Protein AF-A0A0E3B889-F1 (afdb_monomer_lite)

pLDDT: mean 89.42, std 15.41, range [34.69, 98.75]

Foldseek 3Di:
DDDDDDDDDDDPPDDDDDDDDPVVPDADPDPDDPFFKWKWAQALQGKIKIWAFFDFKIKIWIWFQAADQRFTATAWIWMFTGGDPVPGDIDTQDGDSWHQAKWFAKADDDPPFADRDRATAPRNDDAVSFHFKHKDDWWKDAVNHTDDHRDIDIHQKMKIKTKMFGHHNRCRVVVDTFKMKIWIWIDGHQKIKIKIDIFTQFKMFTAFDLGGKDACGNQQQWKFFAQAPAQAIDGQDLQDFSFFCLVRQPGFKMWTHDQRAIKMKGWDCPFWLSVVPQPDRRDGQKGGPHPPHGMITGGRHHHNPHGDIDGGGDGTIIMIIMGTHGHDDDPAQWDDWGFIDDPNDTWIWTQGRRSYIDTD

Organism: NCBI:txid363952

Sequence (360 aa):
MTPGSVIALNNATGAGYSWIIDESCYIGQAQSTVETPVDYNFSAAGELTVSFASTTECYRFTFGPNGENSLPNFISISMAPGTDLASAIWTQLNTAGTDWLPPLILDSVVAGAPAERSEFTGGNHLVDGLQTATNRIYLVFADDKPVNKGSSGSCNKLRIVVVNDLMAGNTVSLGRYAARQAFNLTVTAGHVAVDSDVRALERVKFKRDYGLQCVTGGFQGTQLVLGGSNTAREPFDSTKTSGAKSAYPNAWALVLQSSNGQMGMWLDKGYAAGSGALVDDAEALIRGGGASNTKWYLGVVFKMVAGPEYAAGEGYRYRGGYSFGSAITLPAGFDSVMPTQRASHTTQTYALADGSSVSI

Secondary structure (DSSP, 8-state):
-PPPPP---S-TT-----S---GGG---------PPPEEEEE-TTS-EEEEEE-SSEEEEEEEEEETTTTEEEEEEEEEEESS-TTT---EEEEE-SS-SSPPEEEEE-STTPPSP---EESTT-EETTEE-EEEEEEEEEETTEEE-TTEEEEES-EEEEEEEEEE-TTTGGGT-EEEEEEEEEEEETTEEEEEEEEEESSSEEEEEE--SEE--TT--SEEEEETSS--S-EE--TT-BS-BTTT-TT--EEEEEETTEEEEEEE-TTSGGGGSTTB-TTSBSEEE-GGG-S-EEE-SEE-SSSPPEE-TT-EEEEEEEEEEE--PPPPTTEEEEEEEEETTEEEEEEEETTS-EEE-

Structure (mmCIF, N/CA/C/O backbone):
data_AF-A0A0E3B889-F1
#
_entry.id   AF-A0A0E3B889-F1
#
loop_
_atom_site.group_PDB
_atom_site.id
_atom_site.type_symbol
_atom_site.label_atom_id
_atom_site.label_alt_id
_atom_site.label_comp_id
_atom_site.label_asym_id
_atom_site.label_entity_id
_atom_site.label_seq_id
_atom_site.pdbx_PDB_ins_code
_atom_site.Cartn_x
_atom_site.Cartn_y
_atom_site.Cartn_z
_atom_site.occupancy
_atom_site.B_iso_or_equiv
_atom_site.auth_seq_id
_atom_site.auth_comp_id
_atom_site.auth_asym_id
_atom_site.auth_atom_id
_atom_site.pdbx_PDB_model_num
ATOM 1 N N . MET A 1 1 ? 25.630 -8.305 35.965 1.00 38.09 1 MET A N 1
ATOM 2 C CA . MET A 1 1 ? 24.627 -9.259 35.453 1.00 38.09 1 MET A CA 1
ATOM 3 C C . MET A 1 1 ? 23.277 -8.768 35.922 1.00 38.09 1 MET A C 1
ATOM 5 O O . MET A 1 1 ? 23.037 -8.754 37.122 1.00 38.09 1 MET A O 1
ATOM 9 N N . THR A 1 2 ? 22.475 -8.237 35.006 1.00 34.69 2 THR A N 1
ATOM 10 C CA . THR A 1 2 ? 21.128 -7.741 35.299 1.00 34.69 2 THR A CA 1
ATOM 11 C C . THR A 1 2 ? 20.243 -8.944 35.645 1.00 34.69 2 THR A C 1
ATOM 13 O O . THR A 1 2 ? 20.261 -9.912 34.883 1.00 34.69 2 THR A O 1
ATOM 16 N N . PRO A 1 3 ? 19.530 -8.956 36.782 1.00 38.59 3 PRO A N 1
ATOM 17 C CA . PRO A 1 3 ? 18.590 -10.030 37.092 1.00 38.59 3 PRO A CA 1
ATOM 18 C C . PRO A 1 3 ? 17.476 -10.044 36.037 1.00 38.59 3 PRO A C 1
ATOM 20 O O . PRO A 1 3 ? 16.905 -8.995 35.747 1.00 38.59 3 PRO A O 1
ATOM 23 N N . GLY A 1 4 ? 17.215 -11.204 35.432 1.00 41.91 4 GLY A N 1
ATOM 24 C CA . GLY A 1 4 ? 16.177 -11.367 34.411 1.00 41.91 4 GLY A CA 1
ATOM 25 C C . GLY A 1 4 ? 14.758 -11.201 34.967 1.00 41.91 4 GLY A C 1
ATOM 26 O O . GLY A 1 4 ? 14.514 -11.416 36.155 1.00 41.91 4 GLY A O 1
ATOM 27 N N . SER A 1 5 ? 13.833 -10.817 34.087 1.00 45.50 5 SER A N 1
ATOM 28 C CA . SER A 1 5 ? 12.411 -10.615 34.381 1.00 45.50 5 SER A CA 1
ATOM 29 C C . SER A 1 5 ? 11.677 -11.943 34.599 1.00 45.50 5 SER A C 1
ATOM 31 O O . SER A 1 5 ? 11.947 -12.937 33.927 1.00 45.50 5 SER A O 1
ATOM 33 N N . VAL A 1 6 ? 10.730 -11.963 35.541 1.00 50.94 6 VAL A N 1
ATOM 34 C CA . VAL A 1 6 ? 9.939 -13.151 35.902 1.00 50.94 6 VAL A CA 1
ATOM 35 C C . VAL A 1 6 ? 8.636 -13.169 35.103 1.00 50.94 6 VAL A C 1
ATOM 37 O O . VAL A 1 6 ? 7.859 -12.223 35.198 1.00 50.94 6 VAL A O 1
ATOM 40 N N . ILE A 1 7 ? 8.354 -14.260 34.382 1.00 47.19 7 ILE A N 1
ATOM 41 C CA . ILE A 1 7 ? 7.055 -14.488 33.726 1.00 47.19 7 ILE A CA 1
ATOM 42 C C . ILE A 1 7 ? 6.477 -15.829 34.192 1.00 47.19 7 ILE A C 1
ATOM 44 O O . ILE A 1 7 ? 7.132 -16.868 34.113 1.00 47.19 7 ILE A O 1
ATOM 48 N N . ALA A 1 8 ? 5.241 -15.809 34.696 1.00 45.94 8 ALA A N 1
ATOM 49 C CA . ALA A 1 8 ? 4.514 -17.006 35.111 1.00 45.94 8 ALA A CA 1
ATOM 50 C C . ALA A 1 8 ? 3.908 -17.701 33.882 1.00 45.94 8 ALA A C 1
ATOM 52 O O . ALA A 1 8 ? 3.001 -17.165 33.252 1.00 45.94 8 ALA A O 1
ATOM 53 N N . LEU A 1 9 ? 4.412 -18.890 33.539 1.00 47.62 9 LEU A N 1
ATOM 54 C CA . LEU A 1 9 ? 4.149 -19.502 32.233 1.00 47.62 9 LEU A CA 1
ATOM 55 C C . LEU A 1 9 ? 2.935 -20.434 32.130 1.00 47.62 9 LEU A C 1
ATOM 57 O O . LEU A 1 9 ? 2.680 -20.846 31.008 1.00 47.62 9 LEU A O 1
ATOM 61 N N . ASN A 1 10 ? 2.177 -20.779 33.189 1.00 43.44 10 ASN A N 1
ATOM 62 C CA . ASN A 1 10 ? 0.855 -21.416 32.961 1.00 43.44 10 ASN A CA 1
ATOM 63 C C . ASN A 1 10 ? -0.102 -21.654 34.149 1.00 43.44 10 ASN A C 1
ATOM 65 O O . ASN A 1 10 ? -1.234 -22.047 33.901 1.00 43.44 10 ASN A O 1
ATOM 69 N N . ASN A 1 11 ? 0.270 -21.483 35.422 1.00 42.62 11 ASN A N 1
ATOM 70 C CA . ASN A 1 11 ? -0.639 -21.692 36.568 1.00 42.62 11 ASN A CA 1
ATOM 71 C C . ASN A 1 11 ? 0.068 -21.238 37.860 1.00 42.62 11 ASN A C 1
ATOM 73 O O . ASN A 1 11 ? 1.255 -21.515 38.023 1.00 42.62 11 ASN A O 1
ATOM 77 N N . ALA A 1 12 ? -0.648 -20.620 38.808 1.00 50.62 12 ALA A N 1
ATOM 78 C CA . ALA A 1 12 ? -0.143 -20.258 40.141 1.00 50.62 12 ALA A CA 1
ATOM 79 C C . ALA A 1 12 ? 0.373 -21.447 40.993 1.00 50.62 12 ALA A C 1
ATOM 81 O O . ALA A 1 12 ? 0.950 -21.231 42.054 1.00 50.62 12 ALA A O 1
ATOM 82 N N . THR A 1 13 ? 0.186 -22.696 40.549 1.00 49.75 13 THR A N 1
ATOM 83 C CA . THR A 1 13 ? 0.580 -23.918 41.278 1.00 49.75 13 THR A CA 1
ATOM 84 C C . THR A 1 13 ? 1.748 -24.699 40.660 1.00 49.75 13 THR A C 1
ATOM 86 O O . THR A 1 13 ? 2.095 -25.762 41.168 1.00 49.75 13 THR A O 1
ATOM 89 N N . GLY A 1 14 ? 2.413 -24.183 39.617 1.00 44.22 14 GLY A N 1
ATOM 90 C CA . GLY A 1 14 ? 3.564 -24.859 39.005 1.00 44.22 14 GLY A CA 1
ATOM 91 C C . GLY A 1 14 ? 4.621 -23.894 38.480 1.00 44.22 14 GLY A C 1
ATOM 92 O O . GLY A 1 14 ? 4.573 -23.493 37.320 1.00 44.22 14 GLY A O 1
ATOM 93 N N . ALA A 1 15 ? 5.597 -23.539 39.319 1.00 41.00 15 ALA A N 1
ATOM 94 C CA . ALA A 1 15 ? 6.766 -22.777 38.889 1.00 41.00 15 ALA A CA 1
ATOM 95 C C . ALA A 1 15 ? 7.737 -23.695 38.124 1.00 41.00 15 ALA A C 1
ATOM 97 O O . ALA A 1 15 ? 8.551 -24.397 38.719 1.00 41.00 15 ALA A O 1
ATOM 98 N N . GLY A 1 16 ? 7.634 -23.710 36.795 1.00 43.94 16 GLY A N 1
ATOM 99 C CA . GLY A 1 16 ? 8.709 -24.189 35.929 1.00 43.94 16 GLY A CA 1
ATOM 100 C C . GLY A 1 16 ? 9.758 -23.090 35.760 1.00 43.94 16 GLY A C 1
ATOM 101 O O . GLY A 1 16 ? 9.412 -21.962 35.418 1.00 43.94 16 GLY A O 1
ATOM 102 N N . TYR A 1 17 ? 11.030 -23.402 36.013 1.00 44.97 17 TYR A N 1
ATOM 103 C CA . TYR A 1 17 ? 12.143 -22.470 35.817 1.00 44.97 17 TYR A CA 1
ATOM 104 C C . TYR A 1 17 ? 12.653 -22.561 34.374 1.00 44.97 17 TYR A C 1
ATOM 106 O O . TYR A 1 17 ? 12.992 -23.650 33.913 1.00 44.97 17 TYR A O 1
ATOM 114 N N . SER A 1 18 ? 12.759 -21.424 33.687 1.00 46.88 18 SER A N 1
ATOM 115 C CA . SER A 1 18 ? 13.539 -21.290 32.453 1.00 46.88 18 SER A CA 1
ATOM 116 C C . SER A 1 18 ? 14.620 -20.238 32.677 1.00 46.88 18 SER A C 1
ATOM 118 O O . SER A 1 18 ? 14.341 -19.160 33.203 1.00 46.88 18 SER A O 1
ATOM 120 N N . TRP A 1 19 ? 15.861 -20.560 32.321 1.00 41.81 19 TRP A N 1
ATOM 121 C CA . TRP A 1 19 ? 16.999 -19.653 32.432 1.00 41.81 19 TRP A CA 1
ATOM 122 C C . TRP A 1 19 ? 17.245 -19.034 31.057 1.00 41.81 19 TRP A C 1
ATOM 124 O O . TRP A 1 19 ? 17.502 -19.759 30.103 1.00 41.81 19 TRP A O 1
ATOM 134 N N . ILE A 1 20 ? 17.180 -17.701 30.993 1.00 50.12 20 ILE A N 1
ATOM 135 C CA . ILE A 1 20 ? 17.377 -16.866 29.797 1.00 50.12 20 ILE A CA 1
ATOM 136 C C . ILE A 1 20 ? 16.338 -17.156 28.702 1.00 50.12 20 ILE A C 1
ATOM 138 O O . ILE A 1 20 ? 16.555 -17.936 27.779 1.00 50.12 20 ILE A O 1
ATOM 142 N N . ILE A 1 21 ? 15.198 -16.474 28.795 1.00 51.44 21 ILE A N 1
ATOM 143 C CA . ILE A 1 21 ? 14.280 -16.320 27.668 1.00 51.44 21 ILE A CA 1
ATOM 144 C C . ILE A 1 21 ? 14.803 -15.133 26.856 1.00 51.44 21 ILE A C 1
ATOM 146 O O . ILE A 1 21 ? 14.776 -14.002 27.333 1.00 51.44 21 ILE A O 1
ATOM 150 N N . ASP A 1 22 ? 15.317 -15.387 25.654 1.00 50.66 22 ASP A N 1
ATOM 151 C CA . ASP A 1 22 ? 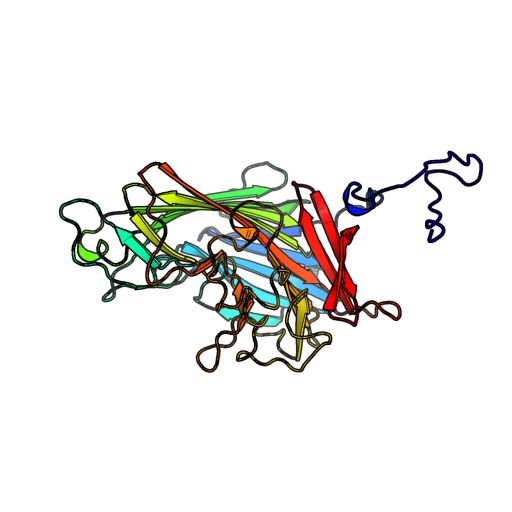15.461 -14.325 24.659 1.00 50.66 22 ASP A CA 1
ATOM 152 C C . ASP A 1 22 ? 14.061 -13.999 24.134 1.00 50.66 22 ASP A C 1
ATOM 154 O O . ASP A 1 22 ? 13.529 -14.723 23.297 1.00 50.66 22 ASP A O 1
ATOM 158 N N . GLU A 1 23 ? 13.441 -12.943 24.661 1.00 50.06 23 GLU A N 1
ATOM 159 C CA . GLU A 1 23 ? 12.084 -12.522 24.289 1.00 50.06 23 GLU A CA 1
ATOM 160 C C . GLU A 1 23 ? 11.937 -12.255 22.780 1.00 50.06 23 GLU A C 1
ATOM 162 O O . GLU A 1 23 ? 10.837 -12.381 22.252 1.00 50.06 23 GLU A O 1
ATOM 167 N N . SER A 1 24 ? 13.028 -11.987 22.045 1.00 49.97 24 SER A N 1
ATOM 168 C CA . SER A 1 24 ? 12.980 -11.844 20.580 1.00 49.97 24 SER A CA 1
ATOM 169 C C . SER A 1 24 ? 12.696 -13.159 19.840 1.00 49.97 24 SER A C 1
ATOM 171 O O . SER A 1 24 ? 12.324 -13.144 18.666 1.00 49.97 24 SER A O 1
ATOM 173 N N . CYS A 1 25 ? 12.853 -14.296 20.524 1.00 43.47 25 CYS A N 1
ATOM 174 C CA . CYS A 1 25 ? 12.673 -15.640 19.982 1.00 43.47 25 CYS A CA 1
ATOM 175 C C . CYS A 1 25 ? 11.294 -16.250 20.298 1.00 43.47 25 CYS A C 1
ATOM 177 O O . CYS A 1 25 ? 11.010 -17.356 19.833 1.00 43.47 25 CYS A O 1
ATOM 179 N N . TYR A 1 26 ? 10.439 -15.567 21.069 1.00 43.19 26 TYR A N 1
ATOM 180 C CA . TYR A 1 26 ? 9.114 -16.063 21.456 1.00 43.19 26 TYR A CA 1
ATOM 181 C C . TYR A 1 26 ? 8.028 -15.075 21.021 1.00 43.19 26 TYR A C 1
ATOM 183 O O . TYR A 1 26 ? 8.109 -13.886 21.298 1.00 43.19 26 TYR A O 1
ATOM 191 N N . ILE A 1 27 ? 6.988 -15.583 20.357 1.00 50.84 27 ILE A N 1
ATOM 192 C CA . ILE A 1 27 ? 5.734 -14.855 20.130 1.00 50.84 27 ILE A CA 1
ATOM 193 C C . ILE A 1 27 ? 4.796 -15.289 21.255 1.00 50.84 27 ILE A C 1
ATOM 195 O O . ILE A 1 27 ? 4.594 -16.493 21.449 1.00 50.84 27 ILE A O 1
ATOM 199 N N . GLY A 1 28 ? 4.265 -14.343 22.028 1.00 46.06 28 GLY A N 1
ATOM 200 C CA . GLY A 1 28 ? 3.288 -14.668 23.055 1.00 46.06 28 GLY A CA 1
ATOM 201 C C . GLY A 1 28 ? 2.039 -15.219 22.377 1.00 46.06 28 GLY A C 1
ATOM 202 O O . GLY A 1 28 ? 1.489 -14.600 21.473 1.00 46.06 28 GLY A O 1
ATOM 203 N N . GLN A 1 29 ? 1.554 -16.394 22.782 1.00 36.25 29 GLN A N 1
ATOM 204 C CA . GLN A 1 29 ? 0.202 -16.774 22.383 1.00 36.25 29 GLN A CA 1
ATOM 205 C C . GLN A 1 29 ? -0.774 -15.864 23.127 1.00 36.25 29 GLN A C 1
ATOM 207 O O . GLN A 1 29 ? -1.066 -16.088 24.303 1.00 36.25 29 GLN A O 1
ATOM 212 N N . ALA A 1 30 ? -1.283 -14.836 22.448 1.00 45.22 30 ALA A N 1
ATOM 213 C CA . ALA A 1 30 ? -2.495 -14.172 22.893 1.00 45.22 30 ALA A CA 1
ATOM 214 C C . ALA A 1 30 ? -3.583 -15.247 23.057 1.00 45.22 30 ALA A C 1
ATOM 216 O O . ALA A 1 30 ? -3.782 -16.084 22.171 1.00 45.22 30 ALA A O 1
ATOM 217 N N . GLN A 1 31 ? -4.254 -15.264 24.214 1.00 38.16 31 GLN A N 1
ATOM 218 C CA . GLN A 1 31 ? -5.440 -16.096 24.398 1.00 38.16 31 GLN A CA 1
ATOM 219 C C . GLN A 1 31 ? -6.397 -15.834 23.235 1.00 38.16 31 GLN A C 1
ATOM 221 O O . GLN A 1 31 ? -6.635 -14.677 22.904 1.00 38.16 31 GLN A O 1
ATOM 226 N N . SER A 1 32 ? -6.922 -16.908 22.636 1.00 36.97 32 SER A N 1
ATOM 227 C CA . SER A 1 32 ? -7.934 -16.881 21.575 1.00 36.97 32 SER A CA 1
ATOM 228 C C . SER A 1 32 ? -9.115 -16.000 21.991 1.00 36.97 32 SER A C 1
ATOM 230 O O . SER A 1 32 ? -10.076 -16.475 22.599 1.00 36.97 32 SER A O 1
ATOM 232 N N . THR A 1 33 ? -9.055 -14.716 21.664 1.00 47.16 33 THR A N 1
ATOM 233 C CA . THR A 1 33 ? -10.218 -13.847 21.653 1.00 47.16 33 THR A CA 1
ATOM 234 C C . THR A 1 33 ? -11.066 -14.264 20.460 1.00 47.16 33 THR A C 1
ATOM 236 O O . THR A 1 33 ? -10.549 -14.629 19.406 1.00 47.16 33 THR A O 1
ATOM 239 N N . VAL A 1 34 ? -12.386 -14.285 20.638 1.00 54.09 34 VAL A N 1
ATOM 240 C CA . VAL A 1 34 ? -13.308 -14.432 19.510 1.00 54.09 34 VAL A CA 1
ATOM 241 C C . VAL A 1 34 ? -12.974 -13.306 18.532 1.00 54.09 34 VAL A C 1
ATOM 243 O O . VAL A 1 34 ? -13.087 -12.138 18.902 1.00 54.09 34 VAL A O 1
ATOM 246 N N . GLU A 1 35 ? -12.490 -13.645 17.336 1.00 68.00 35 GLU A N 1
ATOM 247 C CA . GLU A 1 35 ? -12.188 -12.640 16.319 1.00 68.00 35 GLU A CA 1
ATOM 248 C C . GLU A 1 35 ? -13.484 -11.910 15.963 1.00 68.00 35 GLU A C 1
ATOM 250 O O . GLU A 1 35 ? -14.492 -12.536 15.628 1.00 68.00 35 GLU A O 1
ATOM 255 N N . THR A 1 36 ? -13.471 -10.580 16.064 1.00 83.38 36 THR A N 1
ATOM 256 C CA . THR A 1 36 ? -14.579 -9.765 15.570 1.00 83.38 36 THR A CA 1
ATOM 257 C C . THR A 1 36 ? -14.691 -9.999 14.062 1.00 83.38 36 THR A C 1
ATOM 259 O O . THR A 1 36 ? -13.703 -9.779 13.351 1.00 83.38 36 THR A O 1
ATOM 262 N N . PRO A 1 37 ? -15.851 -10.449 13.553 1.00 92.88 37 PRO A N 1
ATOM 263 C CA . PRO A 1 37 ? -16.006 -10.710 12.133 1.00 92.88 37 PRO A CA 1
ATOM 264 C C . PRO A 1 37 ? -15.972 -9.406 11.331 1.00 92.88 37 PRO A C 1
ATOM 266 O O . PRO A 1 37 ? -16.172 -8.306 11.855 1.00 92.88 37 PRO A O 1
ATOM 269 N N . VAL A 1 38 ? -15.741 -9.548 10.031 1.00 96.94 38 VAL A N 1
ATOM 270 C CA . VAL A 1 38 ? -15.885 -8.478 9.047 1.00 96.94 38 VAL A CA 1
ATOM 271 C C . VAL A 1 38 ? -17.104 -8.749 8.171 1.00 96.94 38 VAL A C 1
ATOM 273 O O . VAL A 1 38 ? -17.309 -9.871 7.702 1.00 96.94 38 VAL A O 1
ATOM 276 N N . ASP A 1 39 ? -17.877 -7.704 7.899 1.00 98.31 39 ASP A N 1
ATOM 277 C CA . ASP A 1 39 ? -18.958 -7.734 6.920 1.00 98.31 39 ASP A CA 1
ATOM 278 C C . ASP A 1 39 ? -18.428 -7.293 5.560 1.00 98.31 39 ASP A C 1
ATOM 280 O O . ASP A 1 39 ? -17.672 -6.324 5.453 1.00 98.31 39 ASP A O 1
ATOM 284 N N . TYR A 1 40 ? -18.847 -7.978 4.501 1.00 98.56 40 TYR A N 1
ATOM 285 C CA . TYR A 1 40 ? -18.449 -7.663 3.138 1.00 98.56 40 TYR A CA 1
ATOM 286 C C . TYR A 1 40 ? -19.634 -7.537 2.187 1.00 98.56 40 TYR A C 1
ATOM 288 O O . TYR A 1 40 ? -20.632 -8.253 2.275 1.00 98.56 40 TYR A O 1
ATOM 296 N N . ASN A 1 41 ? -19.475 -6.656 1.206 1.00 98.50 41 ASN A N 1
ATOM 297 C CA . ASN A 1 41 ? -20.310 -6.568 0.018 1.00 98.50 41 ASN A CA 1
ATOM 298 C C . ASN A 1 41 ? -19.390 -6.490 -1.201 1.00 98.50 41 ASN A C 1
ATOM 300 O O . ASN A 1 41 ? -18.627 -5.538 -1.329 1.00 98.50 41 ASN A O 1
ATOM 304 N N . PHE A 1 42 ? -19.434 -7.496 -2.072 1.00 98.56 42 PHE A N 1
ATOM 305 C CA . PHE A 1 42 ? -18.696 -7.500 -3.327 1.00 98.56 42 PHE A CA 1
ATOM 306 C C . PHE A 1 42 ? -19.662 -7.191 -4.462 1.00 98.56 42 PHE A C 1
ATOM 308 O O . PHE A 1 42 ? -20.432 -8.050 -4.882 1.00 98.56 42 PHE A O 1
ATOM 315 N N . SER A 1 43 ? -19.656 -5.957 -4.952 1.00 98.31 43 SER A N 1
ATOM 316 C CA . SER A 1 43 ? -20.606 -5.482 -5.952 1.00 98.31 43 SER A CA 1
ATOM 317 C C . SER A 1 43 ? -20.428 -6.184 -7.304 1.00 98.31 43 SER A C 1
ATOM 319 O O . SER A 1 43 ? -19.368 -6.729 -7.625 1.00 98.31 43 SER A O 1
ATOM 321 N N . ALA A 1 44 ? -21.463 -6.138 -8.148 1.00 97.25 44 ALA A N 1
ATOM 322 C CA . ALA A 1 44 ? -21.389 -6.656 -9.517 1.00 97.25 44 ALA A CA 1
ATOM 323 C C . ALA A 1 44 ? -20.310 -5.945 -10.364 1.00 97.25 44 ALA A C 1
ATOM 325 O O . ALA A 1 44 ? -19.706 -6.563 -11.241 1.00 97.25 44 ALA A O 1
ATOM 326 N N . ALA A 1 45 ? -20.022 -4.673 -10.061 1.00 95.56 45 ALA A N 1
ATOM 327 C CA . ALA A 1 45 ? -18.962 -3.892 -10.702 1.00 95.56 45 ALA A CA 1
ATOM 328 C C . ALA A 1 45 ? -17.548 -4.320 -10.259 1.00 95.56 45 ALA A C 1
ATOM 330 O O . ALA A 1 45 ? -16.566 -4.016 -10.932 1.00 95.56 45 ALA A O 1
ATOM 331 N N . GLY A 1 46 ? -17.428 -5.100 -9.180 1.00 96.06 46 GLY A N 1
ATOM 332 C CA . GLY A 1 46 ? -16.146 -5.519 -8.619 1.00 96.06 46 GLY A CA 1
ATOM 333 C C . GLY A 1 46 ? -15.615 -4.594 -7.525 1.00 96.06 46 GLY A C 1
ATOM 334 O O . GLY A 1 46 ? -14.426 -4.629 -7.235 1.00 96.06 46 GLY A O 1
ATOM 335 N N . GLU A 1 47 ? -16.460 -3.788 -6.896 1.00 98.00 47 GLU A N 1
ATOM 336 C CA . GLU A 1 47 ? -16.080 -3.049 -5.691 1.00 98.00 47 GLU A CA 1
ATOM 337 C C . GLU A 1 47 ? -16.385 -3.904 -4.463 1.00 98.00 47 GLU A C 1
ATOM 339 O O . GLU A 1 47 ? -17.513 -4.345 -4.266 1.00 98.00 47 GLU A O 1
ATOM 344 N N . LEU A 1 48 ? -15.369 -4.170 -3.653 1.00 98.69 48 LEU A N 1
ATOM 345 C CA . LEU A 1 48 ? -15.470 -4.853 -2.377 1.00 98.69 48 LEU A CA 1
ATOM 346 C C . LEU A 1 48 ? -15.509 -3.808 -1.265 1.00 98.69 48 LEU A C 1
ATOM 348 O O . LEU A 1 48 ? -14.501 -3.175 -0.958 1.00 98.69 48 LEU A O 1
ATOM 352 N N . THR A 1 49 ? -16.661 -3.648 -0.634 1.00 98.50 49 THR A N 1
ATOM 353 C CA . THR A 1 49 ? -16.785 -2.915 0.621 1.00 98.50 49 THR A CA 1
ATOM 354 C C . THR A 1 49 ? -16.589 -3.884 1.776 1.00 98.50 49 THR A C 1
ATOM 356 O O . THR A 1 49 ? -17.273 -4.904 1.837 1.00 98.50 49 THR A O 1
ATOM 359 N N . VAL A 1 50 ? -15.694 -3.556 2.704 1.00 98.56 50 VAL A N 1
ATOM 360 C CA . VAL A 1 50 ? -15.468 -4.313 3.942 1.00 98.56 50 VAL A CA 1
ATOM 361 C C . VAL A 1 50 ? -15.735 -3.398 5.123 1.00 98.56 50 VAL A C 1
ATOM 363 O O . VAL A 1 50 ? -15.234 -2.276 5.140 1.00 98.56 50 VAL A O 1
ATOM 366 N N . SER A 1 51 ? -16.527 -3.856 6.090 1.00 98.44 51 SER A N 1
ATOM 367 C CA . SER A 1 51 ? -16.866 -3.115 7.307 1.00 98.44 51 SER A CA 1
ATOM 368 C C . SER A 1 51 ? -16.580 -3.958 8.548 1.00 98.44 51 SER A C 1
ATOM 370 O O . SER A 1 51 ? -16.757 -5.172 8.526 1.00 98.44 51 SER A O 1
ATOM 372 N N . PHE A 1 52 ? -16.143 -3.328 9.631 1.00 97.31 52 PHE A N 1
ATOM 373 C CA . PHE A 1 52 ? -15.897 -4.000 10.907 1.00 97.31 52 PHE A CA 1
ATOM 374 C C . PHE A 1 52 ? -16.084 -3.038 12.078 1.00 97.31 52 PHE A C 1
ATOM 376 O O . PHE A 1 52 ? -15.885 -1.827 11.943 1.00 97.31 52 PHE A O 1
ATOM 383 N N . ALA A 1 53 ? -16.452 -3.588 13.230 1.00 95.88 53 ALA A N 1
ATOM 384 C CA . ALA A 1 53 ? -16.502 -2.848 14.481 1.00 95.88 53 ALA A CA 1
ATOM 385 C C . ALA A 1 53 ? -15.113 -2.799 15.135 1.00 95.88 53 ALA A C 1
ATOM 387 O O . ALA A 1 53 ? -14.378 -3.788 15.151 1.00 95.88 53 ALA A O 1
ATOM 388 N N . SER A 1 54 ? -14.770 -1.639 15.682 1.00 93.38 54 SER A N 1
ATOM 389 C CA . SER A 1 54 ? -13.653 -1.411 16.602 1.00 93.38 54 SER A CA 1
ATOM 390 C C . SER A 1 54 ? -14.222 -1.176 18.016 1.00 93.38 54 SER A C 1
ATOM 392 O O . SER A 1 54 ? -15.379 -1.492 18.287 1.00 93.38 54 SER A O 1
ATOM 394 N N . THR A 1 55 ? -13.427 -0.653 18.949 1.00 91.50 55 THR A N 1
ATOM 395 C CA . THR A 1 55 ? -13.823 -0.442 20.350 1.00 91.50 55 THR A CA 1
ATOM 396 C C . THR A 1 55 ? -14.961 0.568 20.516 1.00 91.50 55 THR A C 1
ATOM 398 O O . THR A 1 55 ? -15.864 0.333 21.316 1.00 91.50 55 THR A O 1
ATOM 401 N N . THR A 1 56 ? -14.922 1.702 19.807 1.00 92.38 56 THR A N 1
ATOM 402 C CA . THR A 1 56 ? -15.905 2.798 19.976 1.00 92.38 56 THR A CA 1
ATOM 403 C C . THR A 1 56 ? -16.540 3.276 18.673 1.00 92.38 56 THR A C 1
ATOM 405 O O . THR A 1 56 ? -17.478 4.073 18.704 1.00 92.38 56 THR A O 1
ATOM 408 N N . GLU A 1 57 ? -16.036 2.813 17.535 1.00 95.00 57 GLU A N 1
ATOM 409 C CA . GLU A 1 57 ? -16.524 3.166 16.205 1.00 95.00 57 GLU A CA 1
ATOM 410 C C . GLU A 1 57 ? -16.460 1.957 15.267 1.00 95.00 57 GLU A C 1
ATOM 412 O O . GLU A 1 57 ? -15.794 0.960 15.551 1.00 95.00 57 GLU A O 1
ATOM 417 N N . CYS A 1 58 ? -17.135 2.058 14.133 1.00 97.25 58 CYS A N 1
ATOM 418 C CA . CYS A 1 58 ? -17.043 1.132 13.022 1.00 97.25 58 CYS A CA 1
ATOM 419 C C . CYS A 1 58 ? -16.216 1.760 11.904 1.00 97.25 58 CYS A C 1
ATOM 421 O O . CYS A 1 58 ? -16.327 2.956 11.631 1.00 97.25 58 CYS A O 1
ATOM 423 N N . TYR A 1 59 ? -15.456 0.936 11.193 1.00 97.88 59 TYR A N 1
ATOM 424 C CA . TYR A 1 59 ? -14.722 1.345 10.002 1.00 97.88 59 TYR A CA 1
ATOM 425 C C . TYR A 1 59 ? -15.213 0.591 8.783 1.00 97.88 59 TYR A C 1
ATOM 427 O O . TYR A 1 59 ? -15.682 -0.544 8.867 1.00 97.88 59 TYR A O 1
ATOM 435 N N . ARG A 1 60 ? -15.074 1.243 7.634 1.00 97.75 60 ARG A N 1
ATOM 436 C CA . ARG A 1 60 ? -15.360 0.674 6.329 1.00 97.75 60 ARG A CA 1
ATOM 437 C C . ARG A 1 60 ? -14.305 1.121 5.343 1.00 97.75 60 ARG A C 1
ATOM 439 O O . ARG A 1 60 ? -13.997 2.308 5.283 1.00 97.75 60 ARG A O 1
ATOM 446 N N . PHE A 1 61 ? -13.822 0.206 4.517 1.00 97.56 61 PHE A N 1
ATOM 447 C CA . PHE A 1 61 ? -13.067 0.570 3.326 1.00 97.56 61 PHE A CA 1
ATOM 448 C C . PHE A 1 61 ? -13.701 -0.023 2.074 1.00 97.56 61 PHE A C 1
ATOM 450 O O . PHE A 1 61 ? -14.374 -1.054 2.126 1.00 97.56 61 PHE A O 1
ATOM 457 N N . THR A 1 62 ? -13.470 0.639 0.945 1.00 98.06 62 THR A N 1
ATOM 458 C CA . THR A 1 62 ? -13.832 0.128 -0.380 1.00 98.06 62 THR A CA 1
ATOM 459 C C . THR A 1 62 ? -12.560 -0.201 -1.146 1.00 98.06 62 THR A C 1
ATOM 461 O O . THR A 1 62 ? -11.632 0.606 -1.173 1.00 98.06 62 THR A O 1
ATOM 464 N N . PHE A 1 63 ? -12.518 -1.380 -1.759 1.00 98.25 63 PHE A N 1
ATOM 465 C CA . PHE A 1 63 ? -11.403 -1.889 -2.547 1.00 98.25 63 PHE A CA 1
ATOM 466 C C . PHE A 1 63 ? -11.903 -2.371 -3.910 1.00 98.25 63 PHE A C 1
ATOM 468 O O . PHE A 1 63 ? -12.865 -3.128 -3.992 1.00 98.25 63 PHE A O 1
ATOM 475 N N . GLY A 1 64 ? -11.274 -1.966 -5.003 1.00 97.62 64 GLY A N 1
ATOM 476 C CA . GLY A 1 64 ? -11.751 -2.317 -6.339 1.00 97.62 64 GLY A CA 1
ATOM 477 C C . GLY A 1 64 ? -10.979 -1.597 -7.435 1.00 97.62 64 GLY A C 1
ATOM 478 O O . GLY A 1 64 ? -9.964 -0.969 -7.131 1.00 97.62 64 GLY A O 1
ATOM 479 N N . PRO A 1 65 ? -11.417 -1.708 -8.702 1.00 96.50 65 PRO A N 1
ATOM 480 C CA . PRO A 1 65 ? -10.795 -1.002 -9.817 1.00 96.50 65 PRO A CA 1
ATOM 481 C C . PRO A 1 65 ? -10.687 0.496 -9.516 1.00 96.50 65 PRO A C 1
ATOM 483 O O . PRO A 1 65 ? -11.700 1.161 -9.320 1.00 96.50 65 PRO A O 1
ATOM 486 N N . ASN A 1 66 ? -9.461 1.012 -9.455 1.00 95.25 66 ASN A N 1
ATOM 487 C CA . ASN A 1 66 ? -9.194 2.397 -9.094 1.00 95.25 66 ASN A CA 1
ATOM 488 C C . ASN A 1 66 ? -8.191 3.038 -10.060 1.00 95.25 66 ASN A C 1
ATOM 490 O O . ASN A 1 66 ? -7.261 2.384 -10.543 1.00 95.25 66 ASN A O 1
ATOM 494 N N . GLY A 1 67 ? -8.371 4.336 -10.298 1.00 92.81 67 GLY A N 1
ATOM 495 C CA . GLY A 1 67 ? -7.458 5.156 -11.082 1.00 92.81 67 GLY A CA 1
ATOM 496 C C . GLY A 1 67 ? -7.387 4.843 -12.582 1.00 92.81 67 GLY A C 1
ATOM 497 O O . GLY A 1 67 ? -8.136 4.027 -13.119 1.00 92.81 67 GLY A O 1
ATOM 498 N N . GLU A 1 68 ? -6.442 5.491 -13.258 1.00 95.50 68 GLU A N 1
ATOM 499 C CA . GLU A 1 68 ? -6.291 5.502 -14.720 1.00 95.50 68 GLU A CA 1
ATOM 500 C C . GLU A 1 68 ? -6.039 4.110 -15.332 1.00 95.50 68 GLU A C 1
ATOM 502 O O . GLU A 1 68 ? -6.511 3.802 -16.427 1.00 95.50 68 GLU A O 1
ATOM 507 N N . ASN A 1 69 ? -5.335 3.224 -14.617 1.00 96.62 69 ASN A N 1
ATOM 508 C CA . ASN A 1 69 ? -5.127 1.834 -15.048 1.00 96.62 69 ASN A CA 1
ATOM 509 C C . ASN A 1 69 ? -6.240 0.880 -14.571 1.00 96.62 69 ASN A C 1
ATOM 511 O O . ASN A 1 69 ? -6.194 -0.311 -14.883 1.00 96.62 69 ASN A O 1
ATOM 515 N N . SER A 1 70 ? -7.219 1.369 -13.796 1.00 96.31 70 SER A N 1
ATOM 516 C CA . SER A 1 70 ? -8.317 0.573 -13.223 1.00 96.31 70 SER A CA 1
ATOM 517 C C . SER A 1 70 ? -7.839 -0.682 -12.471 1.00 96.31 70 SER A C 1
ATOM 519 O O . SER A 1 70 ? -8.462 -1.745 -12.537 1.00 96.31 70 SER A O 1
ATOM 521 N N . LEU A 1 71 ? -6.711 -0.584 -11.759 1.00 97.38 71 LEU A N 1
ATOM 522 C CA . LEU A 1 71 ? -6.163 -1.702 -10.984 1.00 97.38 71 LEU A CA 1
ATOM 523 C C . LEU A 1 71 ? -6.893 -1.821 -9.637 1.00 97.38 71 LEU A C 1
ATOM 525 O O . LEU A 1 71 ? -7.224 -0.789 -9.052 1.00 97.38 71 LEU A O 1
ATOM 529 N N . PRO A 1 72 ? -7.112 -3.038 -9.101 1.00 97.75 72 PRO A N 1
ATOM 530 C CA . PRO A 1 72 ? -7.670 -3.207 -7.765 1.00 97.75 72 PRO A CA 1
ATOM 531 C C . PRO A 1 72 ? -6.803 -2.529 -6.697 1.00 97.75 72 PRO A C 1
ATOM 533 O O . PRO A 1 72 ? -5.644 -2.903 -6.504 1.00 97.75 72 PRO A O 1
ATOM 536 N N . ASN A 1 73 ? -7.362 -1.531 -6.016 1.00 97.25 73 ASN A N 1
ATOM 537 C CA . ASN A 1 73 ? -6.708 -0.766 -4.959 1.00 97.25 73 ASN A CA 1
ATOM 538 C C . ASN A 1 73 ? -7.750 -0.257 -3.947 1.00 97.25 73 ASN A C 1
ATOM 540 O O . ASN A 1 73 ? -8.956 -0.370 -4.175 1.00 97.25 73 ASN A O 1
ATOM 544 N N . PHE A 1 74 ? -7.303 0.326 -2.835 1.00 96.56 74 PHE A N 1
ATOM 545 C CA . PHE A 1 74 ? -8.204 1.040 -1.928 1.00 96.56 74 PHE A CA 1
ATOM 546 C C . PHE A 1 74 ? -8.757 2.297 -2.615 1.00 96.56 74 PHE A C 1
ATOM 548 O O . PHE A 1 74 ? -8.017 3.025 -3.275 1.00 96.56 74 PHE A O 1
ATOM 555 N N . ILE A 1 75 ? -10.055 2.546 -2.446 1.00 96.56 75 ILE A N 1
ATOM 556 C CA . ILE A 1 75 ? -10.798 3.658 -3.060 1.00 96.56 75 ILE A CA 1
ATOM 557 C C . ILE A 1 75 ? -11.201 4.688 -2.003 1.00 96.56 75 ILE A C 1
ATOM 559 O O . ILE A 1 75 ? -11.101 5.898 -2.227 1.00 96.56 75 ILE A O 1
ATOM 563 N N . SER A 1 76 ? -11.684 4.221 -0.852 1.00 96.62 76 SER A N 1
ATOM 564 C CA . SER A 1 76 ? -12.195 5.086 0.211 1.00 96.62 76 SER A CA 1
ATOM 565 C C . SER A 1 76 ? -12.127 4.424 1.577 1.00 96.62 76 SER A C 1
ATOM 567 O O . SER A 1 76 ? -12.156 3.196 1.690 1.00 96.62 76 SER A O 1
ATOM 569 N N . ILE A 1 77 ? -12.091 5.267 2.609 1.00 97.00 77 ILE A N 1
ATOM 570 C CA . ILE A 1 77 ? -12.291 4.890 4.008 1.00 97.00 77 ILE A CA 1
ATOM 571 C C . ILE A 1 77 ? -13.443 5.718 4.568 1.00 97.00 77 ILE A C 1
ATOM 573 O O . ILE A 1 77 ? -13.554 6.917 4.310 1.00 97.00 77 ILE A O 1
ATOM 577 N N . SER A 1 78 ? -14.303 5.074 5.345 1.00 97.69 78 SER A N 1
ATOM 578 C CA . SER A 1 78 ? -15.401 5.682 6.089 1.00 97.69 78 SER A CA 1
ATOM 579 C C . SER A 1 78 ? -15.396 5.201 7.537 1.00 97.69 78 SER A C 1
ATOM 581 O O . SER A 1 78 ? -14.873 4.129 7.843 1.00 97.69 78 SER A O 1
ATOM 583 N N . MET A 1 79 ? -16.010 5.987 8.414 1.00 97.31 79 MET A N 1
ATOM 584 C CA . MET A 1 79 ? -16.196 5.669 9.827 1.00 97.31 79 MET A CA 1
ATOM 585 C C . MET A 1 79 ? -17.639 5.966 10.243 1.00 97.31 79 MET A C 1
ATOM 587 O O . MET A 1 79 ? -18.275 6.855 9.676 1.00 97.31 79 MET A O 1
ATOM 591 N N . ALA A 1 80 ? -18.161 5.215 11.207 1.00 97.56 80 ALA A N 1
ATOM 592 C CA . ALA A 1 80 ? -19.419 5.514 11.884 1.00 97.56 80 ALA A CA 1
ATOM 593 C C . ALA A 1 80 ? -19.235 5.383 13.406 1.00 97.56 80 ALA A C 1
ATOM 595 O O . ALA A 1 80 ? -18.605 4.420 13.840 1.00 97.56 80 ALA A O 1
ATOM 596 N N . PRO A 1 81 ? -19.776 6.296 14.232 1.00 95.12 81 PRO A N 1
ATOM 597 C CA . PRO A 1 81 ? -19.701 6.161 15.684 1.00 95.12 81 PRO A CA 1
ATOM 598 C C . PRO A 1 81 ? -20.507 4.949 16.180 1.00 95.12 81 PRO A C 1
ATOM 600 O O . PRO A 1 81 ? -21.534 4.600 15.596 1.00 95.12 81 PRO A O 1
ATOM 603 N N . GLY A 1 82 ? -20.079 4.351 17.297 1.00 93.75 82 GLY A N 1
ATOM 604 C CA . GLY A 1 82 ? -20.687 3.140 17.856 1.00 93.75 82 GLY A CA 1
ATOM 605 C C . GLY A 1 82 ? -20.131 1.854 17.241 1.00 93.75 82 GLY A C 1
ATOM 606 O O . GLY A 1 82 ? -19.288 1.889 16.356 1.00 93.75 82 GLY A O 1
ATOM 607 N N . THR A 1 83 ? -20.583 0.702 17.731 1.00 94.50 83 THR A N 1
ATOM 608 C CA . THR A 1 83 ? -20.022 -0.615 17.364 1.00 94.50 83 THR A CA 1
ATOM 609 C C . THR A 1 83 ? -21.008 -1.529 16.635 1.00 94.50 83 THR A C 1
ATOM 611 O O . THR A 1 83 ? -20.662 -2.653 16.281 1.00 94.50 83 THR A O 1
ATOM 614 N N . ASP A 1 84 ? -22.234 -1.061 16.393 1.00 94.94 84 ASP A N 1
ATOM 615 C CA . ASP A 1 84 ? -23.247 -1.803 15.645 1.00 94.94 84 ASP A CA 1
ATOM 616 C C . ASP A 1 84 ? -23.172 -1.468 14.149 1.00 94.94 84 ASP A C 1
ATOM 618 O O . ASP A 1 84 ? -23.540 -0.376 13.712 1.00 94.94 84 ASP A O 1
ATOM 622 N N . LEU A 1 85 ? -22.711 -2.432 13.351 1.00 95.38 85 LEU A N 1
ATOM 623 C CA . LEU A 1 85 ? -22.611 -2.299 11.898 1.00 95.38 85 LEU A CA 1
ATOM 624 C C . LEU A 1 85 ? -23.975 -2.135 11.215 1.00 95.38 85 LEU A C 1
ATOM 626 O O . LEU A 1 85 ? -24.049 -1.477 10.176 1.00 95.38 85 LEU A O 1
ATOM 630 N N . ALA A 1 86 ? -25.049 -2.696 11.782 1.00 93.44 86 ALA A N 1
ATOM 631 C CA . ALA A 1 86 ? -26.371 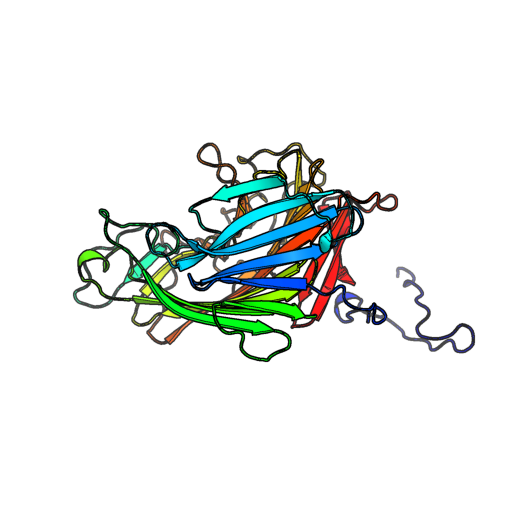-2.686 11.160 1.00 93.44 86 ALA A CA 1
ATOM 632 C C . ALA A 1 86 ? -27.039 -1.302 11.213 1.00 93.44 86 ALA A C 1
ATOM 634 O O . ALA A 1 86 ? -27.794 -0.949 10.307 1.00 93.44 86 ALA A O 1
ATOM 635 N N . SER A 1 87 ? -26.743 -0.509 12.247 1.00 94.44 87 SER A N 1
ATOM 636 C CA . SER A 1 87 ? -27.257 0.857 12.425 1.00 94.44 87 SER A CA 1
ATOM 637 C C . SER A 1 87 ? -26.237 1.954 12.089 1.00 94.44 87 SER A C 1
ATOM 639 O O . SER A 1 87 ? -26.538 3.141 12.226 1.00 94.44 87 SER A O 1
ATOM 641 N N . ALA A 1 88 ? -25.046 1.579 11.612 1.00 97.06 88 ALA A N 1
ATOM 642 C CA . ALA A 1 88 ? -23.953 2.498 11.317 1.00 97.06 88 ALA A CA 1
ATOM 643 C C . ALA A 1 88 ? -24.323 3.562 10.263 1.00 97.06 88 ALA A C 1
ATOM 645 O O . ALA A 1 88 ? -24.647 3.253 9.112 1.00 97.06 88 ALA A O 1
ATOM 646 N N . ILE A 1 89 ? -24.186 4.838 10.642 1.00 96.94 89 ILE A N 1
ATOM 647 C CA . ILE A 1 89 ? -24.315 5.994 9.745 1.00 96.94 89 ILE A CA 1
ATOM 648 C C . ILE A 1 89 ? -22.913 6.443 9.325 1.00 96.94 89 ILE A C 1
ATOM 650 O O . ILE A 1 89 ? -22.178 7.063 10.092 1.00 96.94 89 ILE A O 1
ATOM 654 N N . TRP A 1 90 ? -22.538 6.102 8.095 1.00 97.56 90 TRP A N 1
ATOM 655 C CA . TRP A 1 90 ? -21.173 6.251 7.595 1.00 97.56 90 TRP A CA 1
ATOM 656 C C . TRP A 1 90 ? -20.838 7.684 7.184 1.00 97.56 90 TRP A C 1
ATOM 658 O O . TRP A 1 90 ? -21.512 8.279 6.346 1.00 97.56 90 TRP A O 1
ATOM 668 N N . THR A 1 91 ? -19.730 8.194 7.713 1.00 97.00 91 THR A N 1
ATOM 669 C CA . THR A 1 91 ? -19.057 9.411 7.256 1.00 97.00 91 THR A CA 1
ATOM 670 C C . THR A 1 91 ? -17.806 9.024 6.481 1.00 97.00 91 THR A C 1
ATOM 672 O O . THR A 1 91 ? -16.937 8.321 6.998 1.00 97.00 91 THR A O 1
ATOM 675 N N . GLN A 1 92 ? -17.694 9.485 5.238 1.00 97.19 92 GLN A N 1
ATOM 676 C CA . GLN A 1 92 ? -16.506 9.245 4.428 1.00 97.19 92 GLN A CA 1
ATOM 677 C C . GLN A 1 92 ? -15.336 10.092 4.940 1.00 97.19 92 GLN A C 1
ATOM 679 O O . GLN A 1 92 ? -15.406 11.318 4.953 1.00 97.19 92 GLN A O 1
ATOM 684 N N . LEU A 1 93 ? -14.252 9.430 5.343 1.00 95.69 93 LEU A N 1
ATOM 685 C CA . LEU A 1 93 ? -13.033 10.066 5.842 1.00 95.69 93 LEU A CA 1
ATOM 686 C C . LEU A 1 93 ? -12.107 10.484 4.701 1.00 95.69 93 LEU A C 1
ATOM 688 O O . LEU A 1 93 ? -11.508 11.558 4.731 1.00 95.69 93 LEU A O 1
ATOM 692 N N . ASN A 1 94 ? -11.997 9.631 3.684 1.00 94.19 94 ASN A N 1
ATOM 693 C CA . ASN A 1 94 ? -11.268 9.933 2.464 1.00 94.19 94 ASN A CA 1
ATOM 694 C C . ASN A 1 94 ? -11.829 9.163 1.264 1.00 94.19 94 ASN A C 1
ATOM 696 O O . ASN A 1 94 ? -12.481 8.128 1.397 1.00 94.19 94 ASN A O 1
ATOM 700 N N . THR A 1 95 ? -11.550 9.699 0.082 1.00 90.88 95 THR A N 1
ATOM 701 C CA . THR A 1 95 ? -11.631 8.998 -1.198 1.00 90.88 95 THR A CA 1
ATOM 702 C C . THR A 1 95 ? -10.462 9.455 -2.046 1.00 90.88 95 THR A C 1
ATOM 704 O O . THR A 1 95 ? -10.073 10.625 -1.973 1.00 90.88 95 THR A O 1
ATOM 707 N N . ALA A 1 96 ? -9.877 8.552 -2.821 1.00 77.69 96 ALA A N 1
ATOM 708 C CA . ALA A 1 96 ? -8.843 8.939 -3.757 1.00 77.69 96 ALA A CA 1
ATOM 709 C C . ALA A 1 96 ? -8.742 7.965 -4.931 1.00 77.69 96 ALA A C 1
ATOM 711 O O . ALA A 1 96 ? -8.603 6.757 -4.744 1.00 77.69 96 ALA A O 1
ATOM 712 N N . GLY A 1 97 ? -8.681 8.527 -6.139 1.00 80.56 97 GLY A N 1
ATOM 713 C CA . GLY A 1 97 ? -8.191 7.846 -7.339 1.00 80.56 97 GLY A CA 1
ATOM 714 C C . GLY A 1 97 ? -6.672 7.708 -7.304 1.00 80.56 97 GLY A C 1
ATOM 715 O O . GLY A 1 97 ? -5.981 8.253 -8.153 1.00 80.56 97 GLY A O 1
ATOM 716 N N . THR A 1 98 ? -6.119 7.122 -6.243 1.00 86.88 98 THR A N 1
ATOM 717 C CA . THR A 1 98 ? -4.675 7.099 -6.024 1.00 86.88 98 THR A CA 1
ATOM 718 C C . THR A 1 98 ? -4.216 5.833 -5.324 1.00 86.88 98 THR A C 1
ATOM 720 O O . THR A 1 98 ? -5.005 5.060 -4.788 1.00 86.88 98 THR A O 1
ATOM 723 N N . ASP A 1 99 ? -2.904 5.659 -5.310 1.00 90.94 99 ASP A N 1
ATOM 724 C CA . ASP A 1 99 ? -2.279 4.405 -4.931 1.00 90.94 99 ASP A CA 1
ATOM 725 C C . ASP A 1 99 ? -2.148 4.234 -3.424 1.00 90.94 99 ASP A C 1
ATOM 727 O O . ASP A 1 99 ? -1.636 5.126 -2.742 1.00 90.94 99 ASP A O 1
ATOM 731 N N . TRP A 1 100 ? -2.592 3.069 -2.948 1.00 94.81 100 TRP A N 1
ATOM 732 C CA . TRP A 1 100 ? -2.223 2.473 -1.663 1.00 94.81 100 TRP A CA 1
ATOM 733 C C . TRP A 1 100 ? -1.281 1.287 -1.899 1.00 94.81 100 TRP A C 1
ATOM 735 O O . TRP A 1 100 ? -0.182 1.247 -1.353 1.00 94.81 100 TRP A O 1
ATOM 745 N N . LEU A 1 101 ? -1.655 0.368 -2.796 1.00 96.62 101 LEU A N 1
ATOM 746 C CA . LEU A 1 101 ? -0.714 -0.573 -3.415 1.00 96.62 101 LEU A CA 1
ATOM 747 C C . LEU A 1 101 ? 0.159 0.175 -4.448 1.00 96.62 101 LEU A C 1
ATOM 749 O O . LEU A 1 101 ? -0.411 0.933 -5.237 1.00 96.62 101 LEU A O 1
ATOM 753 N N . PRO A 1 102 ? 1.497 0.001 -4.457 1.00 95.44 102 PRO A N 1
ATOM 754 C CA . PRO A 1 102 ? 2.418 0.923 -5.129 1.00 95.44 102 PRO A CA 1
ATOM 755 C C . PRO A 1 102 ? 2.439 0.846 -6.659 1.00 95.44 102 PRO A C 1
ATOM 757 O O . PRO A 1 102 ? 2.433 -0.257 -7.213 1.00 95.44 102 PRO A O 1
ATOM 760 N N . PRO A 1 103 ? 2.651 1.988 -7.342 1.00 96.56 103 PRO A N 1
ATOM 761 C CA . PRO A 1 103 ? 3.295 2.031 -8.647 1.00 96.56 103 PRO A CA 1
ATOM 762 C C . PRO A 1 103 ? 4.824 1.881 -8.512 1.00 96.56 103 PRO A C 1
ATOM 764 O O . PRO A 1 103 ? 5.400 2.118 -7.447 1.00 96.56 103 PRO A O 1
ATOM 767 N N . LEU A 1 104 ? 5.496 1.556 -9.616 1.00 96.38 104 LEU A N 1
ATOM 768 C CA . LEU A 1 104 ? 6.943 1.335 -9.685 1.00 96.38 104 LEU A CA 1
ATOM 769 C C . LEU A 1 104 ? 7.603 2.237 -10.731 1.00 96.38 104 LEU A C 1
ATOM 771 O O . LEU A 1 104 ? 7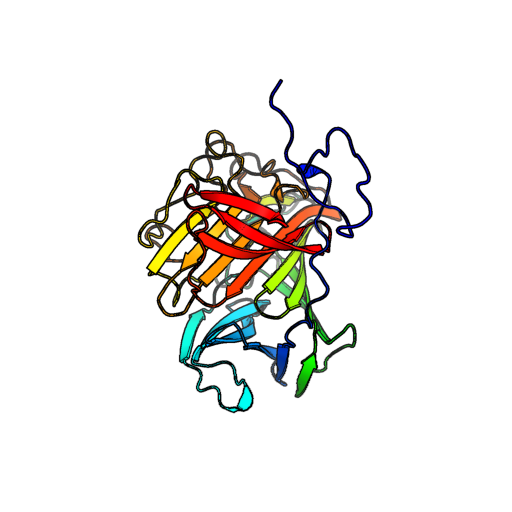.023 2.494 -11.784 1.00 96.38 104 LEU A O 1
ATOM 775 N N . ILE A 1 105 ? 8.856 2.627 -10.493 1.00 96.94 105 ILE A N 1
ATOM 776 C CA . ILE A 1 105 ? 9.769 3.040 -11.565 1.00 96.94 105 ILE A CA 1
ATOM 777 C C . ILE A 1 105 ? 10.640 1.840 -11.918 1.00 96.94 105 ILE A C 1
ATOM 779 O O . ILE A 1 105 ? 11.444 1.377 -11.099 1.00 96.94 105 ILE A O 1
ATOM 783 N N . LEU A 1 106 ? 10.501 1.369 -13.152 1.00 96.06 106 LEU A N 1
ATOM 784 C CA . LEU A 1 106 ? 11.325 0.320 -13.732 1.00 96.06 106 LEU A CA 1
ATOM 785 C C . LEU A 1 106 ? 11.594 0.588 -15.211 1.00 96.06 106 LEU A C 1
ATOM 787 O O . LEU A 1 106 ? 10.763 1.172 -15.908 1.00 96.06 106 LEU A O 1
ATOM 791 N N . ASP A 1 107 ? 12.733 0.089 -15.677 1.00 95.75 107 ASP A N 1
ATOM 792 C CA . ASP A 1 107 ? 13.162 0.174 -17.068 1.00 95.75 107 ASP A CA 1
ATOM 793 C C . ASP A 1 107 ? 13.488 -1.209 -17.620 1.00 95.75 107 ASP A C 1
ATOM 795 O O . ASP A 1 107 ? 14.178 -2.003 -16.977 1.00 95.75 107 ASP A O 1
ATOM 799 N N . SER A 1 108 ? 13.022 -1.488 -18.833 1.00 96.12 108 SER A N 1
ATOM 800 C CA . SER A 1 108 ? 13.457 -2.653 -19.598 1.00 96.12 108 SER A CA 1
ATOM 801 C C . SER A 1 108 ? 14.861 -2.414 -20.144 1.00 96.12 108 SER A C 1
ATOM 803 O O . SER A 1 108 ? 15.144 -1.337 -20.670 1.00 96.12 108 SER A O 1
ATOM 805 N N . VAL A 1 109 ? 15.733 -3.418 -20.051 1.00 94.88 109 VAL A N 1
ATOM 806 C CA . VAL A 1 109 ? 17.134 -3.330 -20.515 1.00 94.88 109 VAL A CA 1
ATOM 807 C C . VAL A 1 109 ? 17.480 -4.391 -21.563 1.00 94.88 109 VAL A C 1
ATOM 809 O O . VAL A 1 109 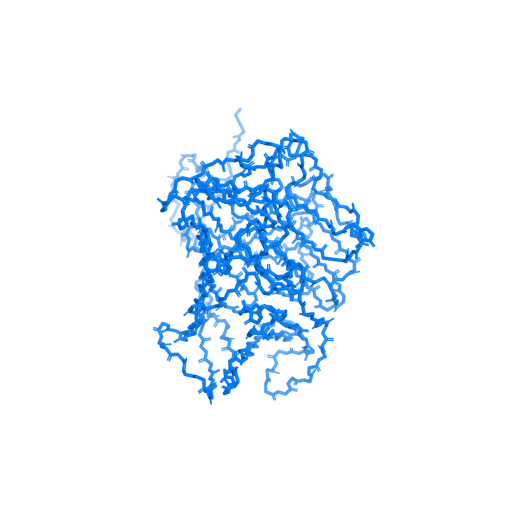? 18.650 -4.707 -21.812 1.00 94.88 109 VAL A O 1
ATOM 812 N N . VAL A 1 110 ? 16.458 -4.983 -22.181 1.00 94.56 110 VAL A N 1
ATOM 813 C CA . VAL A 1 110 ? 16.636 -5.912 -23.301 1.00 94.56 110 VAL A CA 1
ATOM 814 C C . VAL A 1 110 ? 16.943 -5.161 -24.599 1.00 94.56 110 VAL A C 1
ATOM 816 O O . VAL A 1 110 ? 16.612 -3.986 -24.760 1.00 94.56 110 VAL A O 1
ATOM 819 N N . ALA A 1 111 ? 17.569 -5.851 -25.553 1.00 89.94 111 ALA A N 1
ATOM 820 C CA . ALA A 1 111 ? 17.839 -5.282 -26.869 1.00 89.94 111 ALA A CA 1
ATOM 821 C C . ALA A 1 111 ? 16.528 -4.869 -27.564 1.00 89.94 111 ALA A C 1
ATOM 823 O O . ALA A 1 111 ? 15.566 -5.634 -27.585 1.00 89.94 111 ALA A O 1
ATOM 824 N N . GLY A 1 112 ? 16.503 -3.661 -28.133 1.00 84.19 112 GLY A N 1
ATOM 825 C CA . GLY A 1 112 ? 15.319 -3.099 -28.791 1.00 84.19 112 GLY A CA 1
ATOM 826 C C . GLY A 1 112 ? 14.369 -2.326 -27.869 1.00 84.19 112 GLY A C 1
ATOM 827 O O . GLY A 1 112 ? 13.399 -1.756 -28.365 1.00 84.19 112 GLY A O 1
ATOM 828 N N . ALA A 1 113 ? 14.637 -2.253 -26.560 1.00 90.19 113 ALA A N 1
ATOM 829 C CA . ALA A 1 113 ? 13.937 -1.314 -25.691 1.00 90.19 113 ALA A CA 1
ATOM 830 C C . ALA A 1 113 ? 14.360 0.139 -26.015 1.00 90.19 113 ALA A C 1
ATOM 832 O O . ALA A 1 113 ? 15.553 0.399 -26.203 1.00 90.19 113 ALA A O 1
ATOM 833 N N . PRO A 1 114 ? 13.412 1.093 -26.074 1.00 93.56 114 PRO A N 1
ATOM 834 C CA . PRO A 1 114 ? 13.710 2.521 -26.088 1.00 93.56 114 PRO A CA 1
ATOM 835 C C . PRO A 1 114 ? 14.588 2.953 -24.905 1.00 93.56 114 PRO A C 1
ATOM 837 O O . PRO A 1 114 ? 14.750 2.220 -23.926 1.00 93.56 114 PRO A O 1
ATOM 840 N N . ALA A 1 115 ? 15.134 4.169 -24.986 1.00 92.94 115 ALA A N 1
ATOM 841 C CA . ALA A 1 115 ? 15.932 4.746 -23.907 1.00 92.94 115 ALA A CA 1
ATOM 842 C C . ALA A 1 115 ? 15.176 4.714 -22.567 1.00 92.94 115 ALA A C 1
ATOM 844 O O . ALA A 1 115 ? 13.963 4.921 -22.538 1.00 92.94 115 ALA A O 1
ATOM 845 N N . GLU A 1 116 ? 15.906 4.447 -21.478 1.00 91.19 116 GLU A N 1
ATOM 846 C CA . GLU A 1 116 ? 15.350 4.393 -20.122 1.00 91.19 116 GLU A CA 1
ATOM 847 C C . GLU A 1 116 ? 14.536 5.660 -19.810 1.00 91.19 116 GLU A C 1
ATOM 849 O O . GLU A 1 116 ? 14.960 6.783 -20.095 1.00 91.19 116 GLU A O 1
ATOM 854 N N . ARG A 1 117 ? 13.373 5.474 -19.188 1.00 91.06 117 ARG A N 1
ATOM 855 C CA . ARG A 1 117 ? 12.434 6.529 -18.828 1.00 91.06 117 ARG A CA 1
ATOM 856 C C . ARG A 1 117 ? 11.981 6.305 -17.394 1.00 91.06 117 ARG A C 1
ATOM 858 O O . ARG A 1 117 ? 11.157 5.444 -17.106 1.00 91.06 117 ARG A O 1
ATOM 865 N N . SER A 1 118 ? 12.528 7.112 -16.489 1.00 88.44 118 SER A N 1
ATOM 866 C CA . SER A 1 118 ? 12.297 6.994 -15.044 1.00 88.44 118 SER A CA 1
ATOM 867 C C . SER A 1 118 ? 10.947 7.586 -14.623 1.00 88.44 118 SER A C 1
ATOM 869 O O . SER A 1 118 ? 10.890 8.536 -13.848 1.00 88.44 118 SER A O 1
ATOM 871 N N . GLU A 1 119 ? 9.866 7.023 -15.153 1.00 95.12 119 GLU A N 1
ATOM 872 C CA . GLU A 1 119 ? 8.487 7.373 -14.821 1.00 95.12 119 GLU A CA 1
ATOM 873 C C . GLU A 1 119 ? 7.807 6.258 -14.031 1.00 95.12 119 GLU A C 1
ATOM 875 O O . GLU A 1 119 ? 8.163 5.082 -14.134 1.00 95.12 119 GLU A O 1
ATOM 880 N N . PHE A 1 120 ? 6.831 6.644 -13.210 1.00 96.38 120 PHE A N 1
ATOM 881 C CA . PHE A 1 120 ? 6.014 5.686 -12.480 1.00 96.38 120 PHE A CA 1
ATOM 882 C C . PHE A 1 120 ? 5.057 4.964 -13.428 1.00 96.38 120 PHE A C 1
ATOM 884 O O . PHE A 1 120 ? 4.442 5.568 -14.303 1.00 96.38 120 PHE A O 1
ATOM 891 N N . THR A 1 121 ? 4.915 3.665 -13.204 1.00 97.50 121 THR A N 1
ATOM 892 C CA . THR A 1 121 ? 4.051 2.746 -13.946 1.00 97.50 121 THR A CA 1
ATOM 893 C C . THR A 1 121 ? 3.292 1.862 -12.962 1.00 97.50 121 THR A C 1
ATOM 895 O O . THR A 1 121 ? 3.739 1.644 -11.834 1.00 97.50 121 THR A O 1
ATOM 898 N N . GLY A 1 122 ? 2.128 1.359 -13.362 1.00 96.69 122 GLY A N 1
ATOM 899 C CA . GLY A 1 122 ? 1.175 0.784 -12.420 1.00 96.69 122 GLY A CA 1
ATOM 900 C C . GLY A 1 122 ? 0.433 1.856 -11.625 1.00 96.69 122 GLY A C 1
ATOM 901 O O . GLY A 1 122 ? 0.567 3.057 -11.868 1.00 96.69 122 GLY A O 1
ATOM 902 N N . GLY A 1 123 ? -0.396 1.407 -10.688 1.00 93.62 123 GLY A N 1
ATOM 903 C CA . GLY A 1 123 ? -1.222 2.306 -9.892 1.00 93.62 123 GLY A CA 1
ATOM 904 C C . GLY A 1 123 ? -2.091 3.247 -10.740 1.00 93.62 123 GLY A C 1
ATOM 905 O O . GLY A 1 123 ? -2.642 2.838 -11.763 1.00 93.62 123 GLY A O 1
ATOM 906 N N . ASN A 1 124 ? -2.165 4.521 -10.361 1.00 94.69 124 ASN A N 1
ATOM 907 C CA . ASN A 1 124 ? -2.872 5.577 -11.093 1.00 94.69 124 ASN A CA 1
ATOM 908 C C . ASN A 1 124 ? -2.005 6.275 -12.167 1.00 94.69 124 ASN A C 1
ATOM 910 O O . ASN A 1 124 ? -2.359 7.347 -12.650 1.00 94.69 124 ASN A O 1
ATOM 914 N N . HIS A 1 125 ? -0.836 5.731 -12.517 1.00 96.19 125 HIS A N 1
ATOM 915 C CA . HIS A 1 125 ? 0.129 6.445 -13.353 1.00 96.19 125 HIS A CA 1
ATOM 916 C C . HIS A 1 125 ? 0.024 6.095 -14.841 1.00 96.19 125 HIS A C 1
ATOM 918 O O . HIS A 1 125 ? 0.009 4.923 -15.234 1.00 96.19 125 HIS A O 1
ATOM 924 N N . LEU A 1 126 ? -0.000 7.147 -15.661 1.00 97.25 126 LEU A N 1
ATOM 925 C CA . LEU A 1 126 ? 0.071 7.104 -17.119 1.00 97.25 126 LEU A CA 1
ATOM 926 C C . LEU A 1 126 ? 1.452 7.563 -17.592 1.00 97.25 126 LEU A C 1
ATOM 928 O O . LEU A 1 126 ? 2.096 8.382 -16.937 1.00 97.25 126 LEU A O 1
ATOM 932 N N . VAL A 1 127 ? 1.856 7.092 -18.768 1.00 97.44 127 VAL A N 1
ATOM 933 C CA . VAL A 1 127 ? 3.048 7.561 -19.488 1.00 97.44 127 VAL A CA 1
ATOM 934 C C . VAL A 1 127 ? 2.575 8.082 -20.841 1.00 97.44 127 VAL A C 1
ATOM 936 O O . VAL A 1 127 ? 1.986 7.333 -21.612 1.00 97.44 127 VAL A O 1
ATOM 939 N N . ASP A 1 128 ? 2.752 9.378 -21.105 1.00 96.00 128 ASP A N 1
ATOM 940 C CA . ASP A 1 128 ? 2.193 10.076 -22.283 1.00 96.00 128 ASP A CA 1
ATOM 941 C C . ASP A 1 128 ? 0.678 9.871 -22.482 1.00 96.00 128 ASP A C 1
ATOM 943 O O . ASP A 1 128 ? 0.185 9.757 -23.602 1.00 96.00 128 ASP A O 1
ATOM 947 N N . GLY A 1 129 ? -0.076 9.790 -21.382 1.00 96.69 129 GLY A N 1
ATOM 948 C CA . GLY A 1 129 ? -1.519 9.525 -21.419 1.00 96.69 129 GLY A CA 1
ATOM 949 C C . GLY A 1 129 ? -1.890 8.071 -21.739 1.00 96.69 129 GLY A C 1
ATOM 950 O O . GLY A 1 129 ? -3.072 7.761 -21.854 1.00 96.69 129 GLY A O 1
ATOM 951 N N . LEU A 1 130 ? -0.909 7.173 -21.865 1.00 98.06 130 LEU A N 1
ATOM 952 C CA . LEU A 1 130 ? -1.124 5.749 -22.100 1.00 98.06 130 LEU A CA 1
ATOM 953 C C . LEU A 1 130 ? -1.118 4.968 -20.788 1.00 98.06 130 LEU A C 1
ATOM 955 O O . LEU A 1 130 ? -0.309 5.229 -19.891 1.00 98.06 130 LEU A O 1
ATOM 959 N N . GLN A 1 131 ? -2.010 3.981 -20.706 1.00 98.12 131 GLN A N 1
ATOM 960 C CA . GLN A 1 131 ? -2.042 3.029 -19.601 1.00 98.12 131 GLN A CA 1
ATOM 961 C C . GLN A 1 131 ? -0.726 2.261 -19.521 1.00 98.12 131 GLN A C 1
ATOM 963 O O . GLN A 1 131 ? -0.155 1.842 -20.526 1.00 98.12 131 GLN A O 1
ATOM 968 N N . THR A 1 132 ? -0.258 2.063 -18.297 1.00 98.56 132 THR A N 1
ATOM 969 C CA . THR A 1 132 ? 1.049 1.473 -17.996 1.00 98.56 132 THR A CA 1
ATOM 970 C C . THR A 1 132 ? 0.930 0.080 -17.395 1.00 98.56 132 THR A C 1
ATOM 972 O O . THR A 1 132 ? 1.935 -0.608 -17.217 1.00 98.56 132 THR A O 1
ATOM 975 N N . ALA A 1 133 ? -0.286 -0.358 -17.066 1.00 98.25 133 ALA A N 1
ATOM 976 C CA . ALA A 1 133 ? -0.518 -1.633 -16.413 1.00 98.25 133 ALA A CA 1
ATOM 977 C C . ALA A 1 133 ? -1.903 -2.205 -16.709 1.00 98.25 133 ALA A C 1
ATOM 979 O O . ALA A 1 133 ? -2.811 -1.525 -17.181 1.00 98.25 133 ALA A O 1
ATOM 980 N N . THR A 1 134 ? -2.071 -3.490 -16.413 1.00 98.44 134 THR A N 1
ATOM 981 C CA . THR A 1 134 ? -3.354 -4.181 -16.553 1.00 98.44 134 THR A CA 1
ATOM 982 C C . THR A 1 134 ? -3.516 -5.218 -15.455 1.00 98.44 134 THR A C 1
ATOM 984 O O . THR A 1 134 ? -2.592 -5.982 -15.165 1.00 98.44 134 THR A O 1
ATOM 987 N N . ASN A 1 135 ? -4.708 -5.286 -14.865 1.00 98.44 135 ASN A N 1
ATOM 988 C CA . ASN A 1 135 ? -5.040 -6.341 -13.918 1.00 98.44 135 ASN A CA 1
ATOM 989 C C . ASN A 1 135 ? -5.263 -7.681 -14.640 1.00 98.44 135 ASN A C 1
ATOM 991 O O . ASN A 1 135 ? -5.933 -7.756 -15.669 1.00 98.44 135 ASN A O 1
ATOM 995 N N . ARG A 1 136 ? -4.687 -8.750 -14.093 1.00 97.75 136 ARG A N 1
ATOM 996 C CA . ARG A 1 136 ? -4.828 -10.133 -14.573 1.00 97.75 136 ARG A CA 1
ATOM 997 C C . ARG A 1 136 ? -5.677 -10.984 -13.647 1.00 97.75 136 ARG A C 1
ATOM 999 O O . ARG A 1 136 ? -6.390 -11.864 -14.115 1.00 97.75 136 ARG A O 1
ATOM 1006 N N . ILE A 1 137 ? -5.562 -10.752 -12.343 1.00 97.75 137 ILE A N 1
ATOM 1007 C CA . ILE A 1 137 ? -6.277 -11.505 -11.315 1.00 97.75 137 ILE A CA 1
ATOM 1008 C C . ILE A 1 137 ? -6.814 -10.519 -10.289 1.00 97.75 137 ILE A C 1
ATOM 1010 O O . ILE A 1 137 ? -6.066 -9.679 -9.788 1.00 97.75 137 ILE A O 1
ATOM 1014 N N . TYR A 1 138 ? -8.092 -10.671 -9.957 1.00 98.12 138 TYR A N 1
ATOM 1015 C CA . TYR A 1 138 ? -8.724 -10.070 -8.794 1.00 98.12 138 TYR A CA 1
ATOM 1016 C C . TYR A 1 138 ? -9.730 -11.067 -8.223 1.00 98.12 138 TYR A C 1
ATOM 1018 O O . TYR A 1 138 ? -10.813 -11.265 -8.776 1.00 98.12 138 TYR A O 1
ATOM 1026 N N . LEU A 1 139 ? -9.331 -11.744 -7.149 1.00 97.81 139 LEU A N 1
ATOM 1027 C CA . LEU A 1 139 ? -10.127 -12.776 -6.490 1.00 97.81 139 LEU A CA 1
ATOM 1028 C C . LEU A 1 139 ? -10.332 -12.417 -5.025 1.00 97.81 139 LEU A C 1
ATOM 1030 O O . LEU A 1 139 ? -9.407 -11.937 -4.371 1.00 97.81 139 LEU A O 1
ATOM 1034 N N . VAL A 1 140 ? -11.524 -12.707 -4.514 1.00 98.50 140 VAL A N 1
ATOM 1035 C CA . VAL A 1 140 ? -11.895 -12.505 -3.113 1.00 98.50 140 VAL A CA 1
ATOM 1036 C C . VAL A 1 140 ? -12.309 -13.849 -2.529 1.00 98.50 140 VAL A C 1
ATOM 1038 O O . VAL A 1 140 ? -13.015 -14.624 -3.175 1.00 98.50 140 VAL A O 1
ATOM 1041 N N . PHE A 1 141 ? -11.859 -14.129 -1.312 1.00 98.19 141 PHE A N 1
ATOM 1042 C CA . PHE A 1 141 ? -12.220 -15.318 -0.555 1.00 98.19 141 PHE A CA 1
ATOM 1043 C C . PHE A 1 141 ? -12.690 -14.907 0.839 1.00 98.19 141 PHE A C 1
ATOM 1045 O O . PHE A 1 141 ? -12.043 -14.069 1.457 1.00 98.19 141 PHE A O 1
ATOM 1052 N N . ALA A 1 142 ? -13.764 -15.514 1.333 1.00 97.12 142 ALA A N 1
ATOM 1053 C CA . ALA A 1 142 ? -14.269 -15.375 2.696 1.00 97.12 142 ALA A CA 1
ATOM 1054 C C . ALA A 1 142 ? -14.098 -16.720 3.404 1.00 97.12 142 ALA A C 1
ATOM 1056 O O . ALA A 1 142 ? -14.607 -17.732 2.920 1.00 97.12 142 ALA A O 1
ATOM 1057 N N . ASP A 1 143 ? -13.322 -16.745 4.489 1.00 94.62 143 ASP A N 1
ATOM 1058 C CA . ASP A 1 143 ? -12.932 -17.967 5.208 1.00 94.62 143 ASP A CA 1
ATOM 1059 C C . ASP A 1 143 ? -12.459 -19.075 4.246 1.00 94.62 143 ASP A C 1
ATOM 1061 O O . ASP A 1 143 ? -12.924 -20.216 4.258 1.00 94.62 143 ASP A O 1
ATOM 1065 N N . ASP A 1 144 ? -11.558 -18.679 3.340 1.00 92.31 144 ASP A N 1
ATOM 1066 C CA . ASP A 1 144 ? -10.935 -19.512 2.303 1.00 92.31 144 ASP A CA 1
ATOM 1067 C C . ASP A 1 144 ? -11.887 -20.069 1.221 1.00 92.31 144 ASP A C 1
ATOM 1069 O O . ASP A 1 144 ? -11.455 -20.807 0.333 1.00 92.31 144 ASP A O 1
ATOM 1073 N N . LYS A 1 145 ? -13.155 -19.636 1.198 1.00 93.75 145 LYS A N 1
ATOM 1074 C CA . LYS A 1 145 ? -14.121 -19.940 0.128 1.00 93.75 145 LYS A CA 1
ATOM 1075 C C . LYS A 1 145 ? -14.218 -18.788 -0.874 1.00 93.75 145 LYS A C 1
ATOM 1077 O O . LYS A 1 145 ? -14.275 -17.639 -0.449 1.00 93.75 145 LYS A O 1
ATOM 1082 N N . PRO A 1 146 ? -14.260 -19.052 -2.191 1.00 96.38 146 PRO A N 1
ATOM 1083 C CA . PRO A 1 146 ? -14.355 -17.992 -3.192 1.00 96.38 146 PRO A CA 1
ATOM 1084 C C . PRO A 1 146 ? -15.659 -17.195 -3.048 1.00 96.38 146 PRO A C 1
ATOM 1086 O O . PRO A 1 146 ? -16.730 -17.768 -2.845 1.00 96.38 146 PRO A O 1
ATOM 1089 N N . VAL A 1 147 ? -15.560 -15.875 -3.195 1.00 96.81 147 VAL A N 1
ATOM 1090 C CA . VAL A 1 147 ? -16.687 -14.938 -3.188 1.00 96.81 147 VAL A CA 1
ATOM 1091 C C . VAL A 1 147 ? -16.916 -14.439 -4.609 1.00 96.81 147 VAL A C 1
ATOM 1093 O O . VAL A 1 147 ? -16.014 -13.900 -5.251 1.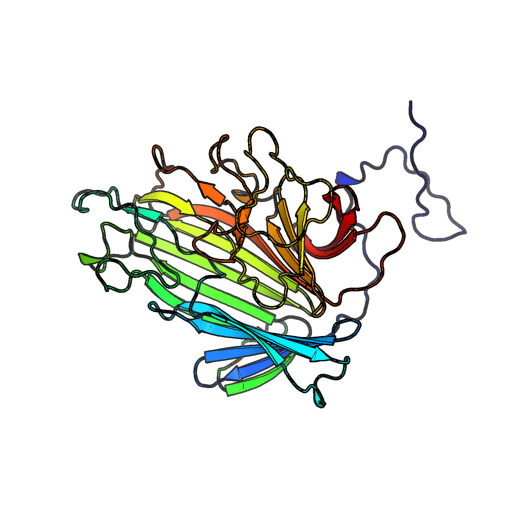00 96.81 147 VAL A O 1
ATOM 1096 N N . ASN A 1 148 ? -18.142 -14.601 -5.099 1.00 96.19 148 ASN A N 1
ATOM 1097 C CA . ASN A 1 148 ? -18.541 -14.086 -6.403 1.00 96.19 148 ASN A CA 1
ATOM 1098 C C . ASN A 1 148 ? -18.934 -12.607 -6.313 1.00 96.19 148 ASN A C 1
ATOM 1100 O O . ASN A 1 148 ? -19.433 -12.140 -5.290 1.00 96.19 148 ASN A O 1
ATOM 1104 N N . LYS A 1 149 ? -18.751 -11.877 -7.415 1.00 97.25 149 LYS A N 1
ATOM 1105 C CA . LYS A 1 149 ? -19.322 -10.535 -7.570 1.00 97.25 149 LYS A CA 1
ATOM 1106 C C . LYS A 1 149 ? -20.850 -10.600 -7.465 1.00 97.25 149 LYS A C 1
ATOM 1108 O O . LYS A 1 149 ? -21.467 -11.535 -7.969 1.00 97.25 149 LYS A O 1
ATOM 1113 N N . GLY A 1 150 ? -21.445 -9.590 -6.844 1.00 97.62 150 GLY A N 1
ATOM 1114 C CA . GLY A 1 150 ? -22.863 -9.525 -6.487 1.00 97.62 150 GLY A CA 1
ATOM 1115 C C . GLY A 1 150 ? -23.214 -10.150 -5.130 1.00 97.62 150 GLY A C 1
ATOM 1116 O O . GLY A 1 150 ? -24.382 -10.122 -4.753 1.00 97.62 150 GLY A O 1
ATOM 1117 N N . SER A 1 151 ? -22.242 -10.701 -4.397 1.00 97.88 151 SER A N 1
ATOM 1118 C CA . SER A 1 151 ? -22.472 -11.363 -3.108 1.00 97.88 151 SER A CA 1
ATOM 1119 C C . SER A 1 151 ? -22.139 -10.468 -1.915 1.00 97.88 151 SER A C 1
ATOM 1121 O O . SER A 1 151 ? -21.263 -9.609 -1.977 1.00 97.88 151 SER A O 1
ATOM 1123 N N . SER A 1 152 ? -22.784 -10.734 -0.784 1.00 98.25 152 SER A N 1
ATOM 1124 C CA . SER A 1 152 ? -22.478 -10.124 0.512 1.00 98.25 152 SER A CA 1
ATOM 1125 C C . SER A 1 152 ? -22.555 -11.158 1.627 1.00 98.25 152 SER A C 1
ATOM 1127 O O . SER A 1 152 ? -23.250 -12.165 1.487 1.00 98.25 152 SER A O 1
ATOM 1129 N N . GLY A 1 153 ? -21.885 -10.899 2.743 1.00 97.50 153 GLY A N 1
ATOM 1130 C CA . GLY A 1 153 ? -21.913 -11.779 3.904 1.00 97.50 153 GLY A CA 1
ATOM 1131 C C . GLY A 1 153 ? -21.037 -11.269 5.040 1.00 97.50 153 GLY A C 1
ATOM 1132 O O . GLY A 1 153 ? -20.586 -10.130 5.019 1.00 97.50 153 GLY A O 1
ATOM 1133 N N . SER A 1 154 ? -20.794 -12.145 6.008 1.00 97.56 154 SER A N 1
ATOM 1134 C CA . SER A 1 154 ? -19.883 -11.919 7.128 1.00 97.56 154 SER A CA 1
ATOM 1135 C C . SER A 1 154 ? -18.916 -13.097 7.225 1.00 97.56 154 SER A C 1
ATOM 1137 O O . SER A 1 154 ? -19.271 -14.217 6.843 1.00 97.56 154 SER A O 1
ATOM 1139 N N . CYS A 1 155 ? -17.691 -12.846 7.670 1.00 96.12 155 CYS A N 1
ATOM 1140 C CA . CYS A 1 155 ? -16.644 -13.858 7.824 1.00 96.12 155 CYS A CA 1
ATOM 1141 C C . CYS A 1 155 ? -15.584 -13.391 8.821 1.00 96.12 155 CYS A C 1
ATOM 1143 O O . CYS A 1 155 ? -15.485 -12.198 9.102 1.00 96.12 155 CYS A O 1
ATOM 1145 N N . ASN A 1 156 ? -14.748 -14.302 9.309 1.00 93.62 156 ASN A N 1
ATOM 1146 C CA . ASN A 1 156 ? -13.650 -13.922 10.204 1.00 93.62 156 ASN A CA 1
ATOM 1147 C C . ASN A 1 156 ? -12.481 -13.324 9.415 1.00 93.62 156 ASN A C 1
ATOM 1149 O O . ASN A 1 156 ? -11.818 -12.389 9.865 1.00 93.62 156 ASN A O 1
ATOM 1153 N N . LYS A 1 157 ? -12.251 -13.846 8.205 1.00 94.06 157 LYS A N 1
ATOM 1154 C CA . LYS A 1 157 ? -11.110 -13.479 7.371 1.00 94.06 157 LYS A CA 1
ATOM 1155 C C . LYS A 1 157 ? -11.512 -13.348 5.909 1.00 94.06 157 LYS A C 1
ATOM 1157 O O . LYS A 1 157 ? -11.989 -14.309 5.298 1.00 94.06 157 LYS A O 1
ATOM 1162 N N . LEU A 1 158 ? -11.194 -12.202 5.309 1.00 97.25 158 LEU A N 1
ATOM 1163 C CA . LEU A 1 158 ? -11.153 -12.074 3.853 1.00 97.25 158 LEU A CA 1
ATOM 1164 C C . LEU A 1 158 ? -9.725 -12.229 3.348 1.00 97.25 158 LEU A C 1
ATOM 1166 O O . LEU A 1 158 ? -8.773 -11.734 3.948 1.00 97.25 158 LEU A O 1
ATOM 1170 N N . ARG A 1 159 ? -9.584 -12.862 2.188 1.00 97.69 159 ARG A N 1
ATOM 1171 C CA . ARG A 1 159 ? -8.342 -12.869 1.419 1.00 97.69 159 ARG A CA 1
ATOM 1172 C C . ARG A 1 159 ? -8.592 -12.279 0.041 1.00 97.69 159 ARG A C 1
ATOM 1174 O O . ARG A 1 159 ? -9.492 -12.731 -0.663 1.00 97.69 159 ARG A O 1
ATOM 1181 N N . ILE A 1 160 ? -7.789 -11.296 -0.349 1.00 98.50 160 ILE A N 1
ATOM 1182 C CA . ILE A 1 160 ? -7.877 -10.624 -1.646 1.00 98.50 160 ILE A CA 1
ATOM 1183 C C . ILE A 1 160 ? -6.588 -10.899 -2.413 1.00 98.50 160 ILE A C 1
ATOM 1185 O O . ILE A 1 160 ? -5.501 -10.599 -1.930 1.00 98.50 160 ILE A O 1
ATOM 1189 N N . VAL A 1 161 ? -6.697 -11.465 -3.611 1.00 98.44 161 VAL A N 1
ATOM 1190 C CA . VAL A 1 161 ? -5.546 -11.741 -4.479 1.00 98.44 161 VAL A CA 1
ATOM 1191 C C . VAL A 1 161 ? -5.611 -10.839 -5.692 1.00 98.44 161 VAL A C 1
ATOM 1193 O O . VAL A 1 161 ? -6.574 -10.903 -6.457 1.00 98.44 161 VAL A O 1
ATOM 1196 N N . VAL A 1 162 ? -4.566 -10.040 -5.881 1.00 98.50 162 VAL A N 1
ATOM 1197 C CA . VAL A 1 162 ? -4.411 -9.119 -7.004 1.00 98.50 162 VAL A CA 1
ATOM 1198 C C . VAL A 1 162 ? -3.142 -9.476 -7.762 1.00 98.50 162 VAL A C 1
ATOM 1200 O O . VAL A 1 162 ? -2.087 -9.634 -7.157 1.00 98.50 162 VAL A O 1
ATOM 1203 N N . VAL A 1 163 ? -3.220 -9.590 -9.085 1.00 98.69 163 VAL A N 1
ATOM 1204 C CA . VAL A 1 163 ? -2.037 -9.712 -9.949 1.00 98.69 163 VAL A CA 1
ATOM 1205 C C . VAL A 1 163 ? -2.149 -8.710 -11.080 1.00 98.69 163 VAL A C 1
ATOM 1207 O O . VAL A 1 163 ? -3.132 -8.734 -11.817 1.00 98.69 163 VAL A O 1
ATOM 1210 N N . ASN A 1 164 ? -1.136 -7.867 -11.234 1.00 98.69 164 ASN A N 1
ATOM 1211 C CA . ASN A 1 164 ? -1.051 -6.836 -12.259 1.00 98.69 164 ASN A CA 1
ATOM 1212 C C . ASN A 1 164 ? 0.193 -7.072 -13.116 1.00 98.69 164 ASN A C 1
ATOM 1214 O O . ASN A 1 164 ? 1.268 -7.330 -12.577 1.00 98.69 164 ASN A O 1
ATOM 1218 N N . ASP A 1 165 ? 0.054 -6.946 -14.432 1.00 98.75 165 ASP A N 1
ATOM 1219 C CA . ASP A 1 165 ? 1.199 -6.832 -15.338 1.00 98.75 165 ASP A CA 1
ATOM 1220 C C . ASP A 1 165 ? 1.489 -5.357 -15.591 1.00 98.75 165 ASP A C 1
ATOM 1222 O O . ASP A 1 165 ? 0.569 -4.575 -15.837 1.00 98.75 165 ASP A O 1
ATOM 1226 N N . LEU A 1 166 ? 2.764 -4.984 -15.523 1.00 98.62 166 LEU A N 1
ATOM 1227 C CA . LEU A 1 166 ? 3.251 -3.617 -15.659 1.00 98.62 166 LEU A CA 1
ATOM 1228 C C . LEU A 1 166 ? 4.188 -3.531 -16.859 1.00 98.62 166 LEU A C 1
ATOM 1230 O O . LEU A 1 166 ? 5.054 -4.385 -17.066 1.00 98.62 166 LEU A O 1
ATOM 1234 N N . MET A 1 167 ? 4.022 -2.478 -17.641 1.00 98.50 167 MET A N 1
ATOM 1235 C CA . MET A 1 167 ? 5.002 -2.036 -18.623 1.00 98.50 167 MET A CA 1
ATOM 1236 C C . MET A 1 167 ? 6.060 -1.208 -17.893 1.00 98.50 167 MET A C 1
ATOM 1238 O O . MET A 1 167 ? 5.739 -0.459 -16.978 1.00 98.50 167 MET A O 1
ATOM 1242 N N . ALA A 1 168 ? 7.321 -1.337 -18.292 1.00 97.38 168 ALA A N 1
ATOM 1243 C CA . ALA A 1 168 ? 8.365 -0.401 -17.887 1.00 97.38 168 ALA A CA 1
ATOM 1244 C C . ALA A 1 168 ? 8.155 0.959 -18.565 1.00 97.38 168 ALA A C 1
ATOM 1246 O O . ALA A 1 168 ? 7.582 1.000 -19.659 1.00 97.38 168 ALA A O 1
ATOM 1247 N N . GLY A 1 169 ? 8.669 2.048 -17.982 1.00 97.00 169 GLY A N 1
ATOM 1248 C CA . GLY A 1 169 ? 8.469 3.407 -18.509 1.00 97.00 169 GLY A CA 1
ATOM 1249 C C . GLY A 1 169 ? 8.883 3.547 -19.980 1.00 97.00 169 GLY A C 1
ATOM 1250 O O . GLY A 1 169 ? 8.192 4.182 -20.775 1.00 97.00 169 GLY A O 1
ATOM 1251 N N . ASN A 1 170 ? 9.954 2.860 -20.383 1.00 97.06 170 ASN A N 1
ATOM 1252 C CA . ASN A 1 170 ? 10.450 2.831 -21.760 1.00 97.06 170 ASN A CA 1
ATOM 1253 C C . ASN A 1 170 ? 9.754 1.814 -22.687 1.00 97.06 170 ASN A C 1
ATOM 1255 O O . ASN A 1 170 ? 10.102 1.717 -23.858 1.00 97.06 170 ASN A O 1
ATOM 1259 N N . THR A 1 171 ? 8.774 1.053 -22.204 1.00 97.44 171 THR A N 1
ATOM 1260 C CA . THR A 1 171 ? 8.056 0.026 -22.990 1.00 97.44 171 THR A CA 1
ATOM 1261 C C . THR A 1 171 ? 6.569 0.307 -23.172 1.00 97.44 171 THR A C 1
ATOM 1263 O O . THR A 1 171 ? 5.906 -0.423 -23.910 1.00 97.44 171 THR A O 1
ATOM 1266 N N . VAL A 1 172 ? 6.051 1.377 -22.558 1.00 97.69 172 VAL A N 1
ATOM 1267 C CA . VAL A 1 172 ? 4.625 1.730 -22.617 1.00 97.69 172 VAL A CA 1
ATOM 1268 C C . VAL A 1 172 ? 4.159 1.979 -24.050 1.00 97.69 172 VAL A C 1
ATOM 1270 O O . VAL A 1 172 ? 3.159 1.414 -24.480 1.00 97.69 172 VAL A O 1
ATOM 1273 N N . SER A 1 173 ? 4.930 2.732 -24.839 1.00 95.94 173 SER A N 1
ATOM 1274 C CA . SER A 1 173 ? 4.619 3.001 -26.253 1.00 95.94 173 SER A CA 1
ATOM 1275 C C . SER A 1 173 ? 4.628 1.751 -27.140 1.00 95.94 173 SER A C 1
ATOM 1277 O O . SER A 1 173 ? 4.099 1.777 -28.248 1.00 95.94 173 SER A O 1
ATOM 1279 N N . LEU A 1 174 ? 5.215 0.652 -26.657 1.00 96.44 174 LEU A N 1
ATOM 1280 C CA . LEU A 1 174 ? 5.240 -0.643 -27.333 1.00 96.44 174 LEU A CA 1
ATOM 1281 C C . LEU A 1 174 ? 4.121 -1.581 -26.857 1.00 96.44 174 LEU A C 1
ATOM 1283 O O . LEU A 1 174 ? 3.986 -2.675 -27.400 1.00 96.44 174 LEU A O 1
ATOM 1287 N N . GLY A 1 175 ? 3.366 -1.210 -25.816 1.00 96.38 175 GLY A N 1
ATOM 1288 C CA . GLY A 1 175 ? 2.361 -2.079 -25.201 1.00 96.38 175 GLY A CA 1
ATOM 1289 C C . GLY A 1 175 ? 2.946 -3.346 -24.562 1.00 96.38 175 GLY A C 1
ATOM 1290 O O . GLY A 1 175 ? 2.259 -4.364 -24.466 1.00 96.38 175 GLY A O 1
ATOM 1291 N N . ARG A 1 176 ? 4.229 -3.331 -24.177 1.00 97.38 176 ARG A N 1
ATOM 1292 C CA . ARG A 1 176 ? 4.984 -4.534 -23.797 1.00 97.38 176 ARG A CA 1
ATOM 1293 C C . ARG A 1 176 ? 5.208 -4.597 -22.291 1.00 97.38 176 ARG A C 1
ATOM 1295 O O . ARG A 1 176 ? 5.906 -3.762 -21.730 1.00 97.38 176 ARG A O 1
ATOM 1302 N N . TYR A 1 177 ? 4.640 -5.607 -21.638 1.00 98.38 177 TYR A N 1
ATOM 1303 C CA . TYR A 1 177 ? 4.811 -5.805 -20.198 1.00 98.38 177 TYR A CA 1
ATOM 1304 C C . TYR A 1 177 ? 6.220 -6.296 -19.862 1.00 98.38 177 TYR A C 1
ATOM 1306 O O . TYR A 1 177 ? 6.741 -7.198 -20.515 1.00 98.38 177 TYR A O 1
ATOM 1314 N N . ALA A 1 178 ? 6.799 -5.724 -18.810 1.00 98.12 178 ALA A N 1
ATOM 1315 C CA . ALA A 1 178 ? 8.163 -5.991 -18.369 1.00 98.12 178 ALA A CA 1
ATOM 1316 C C . ALA A 1 178 ? 8.236 -6.534 -16.932 1.00 98.12 178 ALA A C 1
ATOM 1318 O O . ALA A 1 178 ? 9.229 -7.160 -16.562 1.00 98.12 178 ALA A O 1
ATOM 1319 N N . ALA A 1 179 ? 7.187 -6.353 -16.125 1.00 98.44 179 ALA A N 1
ATOM 1320 C CA . ALA A 1 179 ? 7.110 -6.878 -14.765 1.00 98.44 179 ALA A CA 1
ATOM 1321 C C . ALA A 1 179 ? 5.687 -7.294 -14.378 1.00 98.44 179 ALA A C 1
ATOM 1323 O O . ALA A 1 179 ? 4.710 -6.961 -15.047 1.00 98.44 179 ALA A O 1
ATOM 1324 N N . ARG A 1 180 ? 5.582 -8.019 -13.266 1.00 98.69 180 ARG A N 1
ATOM 1325 C CA . ARG A 1 180 ? 4.336 -8.432 -12.628 1.00 98.69 180 ARG A CA 1
ATOM 1326 C C . ARG A 1 180 ? 4.396 -8.119 -11.140 1.00 98.69 180 ARG A C 1
ATOM 1328 O O . ARG A 1 180 ? 5.354 -8.506 -10.477 1.00 98.69 180 ARG A O 1
ATOM 1335 N N . GLN A 1 181 ? 3.359 -7.470 -10.626 1.00 98.31 181 GLN A N 1
ATOM 1336 C CA . GLN A 1 181 ? 3.118 -7.314 -9.193 1.00 98.31 181 GLN A CA 1
ATOM 1337 C C . GLN A 1 181 ? 2.015 -8.281 -8.771 1.00 98.31 181 GLN A C 1
ATOM 1339 O O . GLN A 1 181 ? 0.950 -8.314 -9.388 1.00 98.31 181 GLN A O 1
ATOM 1344 N N . ALA A 1 182 ? 2.251 -9.053 -7.720 1.00 98.56 182 ALA A N 1
ATOM 1345 C CA . ALA A 1 182 ? 1.243 -9.879 -7.079 1.00 98.56 182 ALA A CA 1
ATOM 1346 C C . ALA A 1 182 ? 1.097 -9.462 -5.616 1.00 98.56 182 ALA A C 1
ATOM 1348 O O . ALA A 1 182 ? 2.083 -9.405 -4.886 1.00 98.56 182 ALA A O 1
ATOM 1349 N N . PHE A 1 183 ? -0.138 -9.210 -5.195 1.00 98.50 183 PHE A N 1
ATOM 1350 C CA . PHE A 1 183 ? -0.493 -8.879 -3.823 1.00 98.50 183 PHE A CA 1
ATOM 1351 C C . PHE A 1 183 ? -1.471 -9.917 -3.286 1.00 98.50 183 PHE A C 1
ATOM 1353 O O . PHE A 1 183 ? -2.472 -10.238 -3.930 1.00 98.50 183 PHE A O 1
ATOM 1360 N N . ASN A 1 184 ? -1.195 -10.421 -2.091 1.00 97.38 184 ASN A N 1
ATOM 1361 C CA . ASN A 1 184 ? -2.124 -11.232 -1.321 1.00 97.38 184 ASN A CA 1
ATOM 1362 C C . ASN A 1 184 ? -2.435 -10.488 -0.025 1.00 97.38 184 ASN A C 1
ATOM 1364 O O . ASN A 1 184 ? -1.569 -10.350 0.837 1.00 97.38 184 ASN A O 1
ATOM 1368 N N . LEU A 1 185 ? -3.655 -9.970 0.077 1.00 97.88 185 LEU A N 1
ATOM 1369 C CA . LEU A 1 185 ? -4.111 -9.215 1.227 1.00 97.88 185 LEU A CA 1
ATOM 1370 C C . LEU A 1 185 ? -4.930 -10.131 2.130 1.00 97.88 185 LEU A C 1
ATOM 1372 O O . LEU A 1 185 ? -5.839 -10.807 1.652 1.00 97.88 185 LEU A O 1
ATOM 1376 N N . THR A 1 186 ? -4.645 -10.119 3.426 1.00 96.25 186 THR A N 1
ATOM 1377 C CA . THR A 1 186 ? -5.463 -10.768 4.455 1.00 96.25 186 THR A CA 1
ATOM 1378 C C . THR A 1 186 ? -6.116 -9.692 5.303 1.00 96.25 186 THR A C 1
ATOM 1380 O O . THR A 1 186 ? -5.418 -8.879 5.901 1.00 96.25 186 THR A O 1
ATOM 1383 N N . VAL A 1 187 ? -7.444 -9.685 5.346 1.00 96.56 187 VAL A N 1
ATOM 1384 C CA . VAL A 1 187 ? -8.241 -8.692 6.064 1.00 96.56 187 VAL A CA 1
ATOM 1385 C C . VAL A 1 187 ? -8.962 -9.364 7.223 1.00 96.56 187 VAL A C 1
ATOM 1387 O O . VAL A 1 187 ? -9.693 -10.336 7.022 1.00 96.56 187 VAL A O 1
ATOM 1390 N N . THR A 1 188 ? -8.790 -8.796 8.408 1.00 94.50 188 THR A N 1
ATOM 1391 C CA . THR A 1 188 ? -9.566 -9.078 9.621 1.00 94.50 188 THR A CA 1
ATOM 1392 C C . THR A 1 188 ? -10.023 -7.748 10.228 1.00 94.50 188 THR A C 1
ATOM 1394 O O . THR A 1 188 ? -9.670 -6.674 9.726 1.00 94.50 188 THR A O 1
ATOM 1397 N N . ALA A 1 189 ? -10.835 -7.773 11.288 1.00 93.56 189 ALA A N 1
ATOM 1398 C CA . ALA A 1 189 ? -11.264 -6.536 11.935 1.00 93.56 189 ALA A CA 1
ATOM 1399 C C . ALA A 1 189 ? -10.051 -5.702 12.392 1.00 93.56 189 ALA A C 1
ATOM 1401 O O . ALA A 1 189 ? -9.191 -6.174 13.133 1.00 93.56 189 ALA A O 1
ATOM 1402 N N . GLY A 1 190 ? -9.970 -4.458 11.913 1.00 93.31 190 GLY A N 1
ATOM 1403 C CA . GLY A 1 190 ? -8.903 -3.514 12.254 1.00 93.31 190 GLY A CA 1
ATOM 1404 C C . GLY A 1 190 ? -7.559 -3.750 11.565 1.00 93.31 190 GLY A C 1
ATOM 1405 O O . GLY A 1 190 ? -6.603 -3.032 11.858 1.00 93.31 190 GLY A O 1
ATOM 1406 N N . HIS A 1 191 ? -7.442 -4.718 10.652 1.00 93.75 191 HIS A N 1
ATOM 1407 C CA . HIS A 1 191 ? -6.144 -5.119 10.115 1.00 93.75 191 HIS A CA 1
ATOM 1408 C C . HIS A 1 191 ? -6.209 -5.582 8.659 1.00 93.75 191 HIS A C 1
ATOM 1410 O O . HIS A 1 191 ? -7.052 -6.392 8.278 1.00 93.75 191 HIS A O 1
ATOM 1416 N N . VAL A 1 192 ? -5.264 -5.098 7.851 1.00 97.00 192 VAL A N 1
ATOM 1417 C CA . VAL A 1 192 ? -5.008 -5.598 6.499 1.00 97.00 192 VAL A CA 1
ATOM 1418 C C . VAL A 1 192 ? -3.526 -5.905 6.361 1.00 97.00 192 VAL A C 1
ATOM 1420 O O . VAL A 1 192 ? -2.720 -4.988 6.232 1.00 97.00 192 VAL A O 1
ATOM 1423 N N . ALA A 1 193 ? -3.159 -7.179 6.341 1.00 96.38 193 ALA A N 1
ATOM 1424 C CA . ALA A 1 193 ? -1.807 -7.590 5.990 1.00 96.38 193 ALA A CA 1
ATOM 1425 C C . ALA A 1 193 ? -1.667 -7.767 4.479 1.00 96.38 193 ALA A C 1
ATOM 1427 O O . ALA A 1 193 ? -2.610 -8.195 3.818 1.00 96.38 193 ALA A O 1
ATOM 1428 N N . VAL A 1 194 ? -0.493 -7.459 3.938 1.00 97.56 194 VAL A N 1
ATOM 1429 C CA . VAL A 1 194 ? -0.182 -7.513 2.509 1.00 97.56 194 VAL A CA 1
ATOM 1430 C C . VAL A 1 194 ? 1.143 -8.242 2.302 1.00 97.56 194 VAL A C 1
ATOM 1432 O O . VAL A 1 194 ? 2.204 -7.749 2.688 1.00 97.56 194 VAL A O 1
ATOM 1435 N N . ASP A 1 195 ? 1.087 -9.391 1.632 1.00 97.12 195 ASP A N 1
ATOM 1436 C CA . ASP A 1 195 ? 2.246 -10.046 1.027 1.00 97.12 195 ASP A CA 1
ATOM 1437 C C . ASP A 1 195 ? 2.399 -9.569 -0.422 1.00 97.12 195 ASP A C 1
ATOM 1439 O O . ASP A 1 195 ? 1.462 -9.690 -1.216 1.00 97.12 195 ASP A O 1
ATOM 1443 N N . SER A 1 196 ? 3.580 -9.064 -0.780 1.00 97.94 196 SER A N 1
ATOM 1444 C CA . SER A 1 196 ? 3.904 -8.600 -2.133 1.00 97.94 196 SER A CA 1
ATOM 1445 C C . SER A 1 196 ? 5.004 -9.448 -2.775 1.00 97.94 196 SER A C 1
ATOM 1447 O O . SER A 1 196 ? 6.020 -9.750 -2.141 1.00 97.94 196 SER A O 1
ATOM 1449 N N . ASP A 1 197 ? 4.816 -9.808 -4.046 1.00 98.06 197 ASP A N 1
ATOM 1450 C CA . ASP A 1 197 ? 5.812 -10.437 -4.920 1.00 98.06 197 ASP A CA 1
ATOM 1451 C C . ASP A 1 197 ? 5.886 -9.653 -6.236 1.00 98.06 197 ASP A C 1
ATOM 1453 O O . ASP A 1 197 ? 4.925 -9.610 -7.008 1.00 98.06 197 ASP A O 1
ATOM 1457 N N . VAL A 1 198 ? 7.027 -9.007 -6.473 1.00 98.31 198 VAL A N 1
ATOM 1458 C CA . VAL A 1 198 ? 7.316 -8.265 -7.700 1.00 98.31 198 VAL A CA 1
ATOM 1459 C C . VAL A 1 198 ? 8.320 -9.069 -8.505 1.00 98.31 198 VAL A C 1
ATOM 1461 O O . VAL A 1 198 ? 9.413 -9.343 -8.015 1.00 98.31 198 VAL A O 1
ATOM 1464 N N . ARG A 1 199 ? 7.976 -9.420 -9.748 1.00 98.25 199 ARG A N 1
ATOM 1465 C CA . ARG A 1 199 ? 8.850 -10.191 -10.643 1.00 98.25 199 ARG A CA 1
ATOM 1466 C C . ARG A 1 199 ? 9.037 -9.529 -11.983 1.00 98.25 199 ARG A C 1
ATOM 1468 O O . ARG A 1 199 ? 8.095 -8.992 -12.560 1.00 98.25 199 ARG A O 1
ATOM 1475 N N . ALA A 1 200 ? 10.239 -9.649 -12.512 1.00 98.44 200 ALA A N 1
ATOM 1476 C CA . ALA A 1 200 ? 10.543 -9.268 -13.870 1.00 98.44 200 ALA A CA 1
ATOM 1477 C C . ALA A 1 200 ? 9.998 -10.325 -14.851 1.00 98.44 200 ALA A C 1
ATOM 1479 O O . ALA A 1 200 ? 10.183 -11.528 -14.657 1.00 98.44 200 ALA A O 1
ATOM 1480 N N . LEU A 1 201 ? 9.299 -9.891 -15.899 1.00 98.19 201 LEU A N 1
ATOM 1481 C CA . LEU A 1 201 ? 8.852 -10.751 -17.008 1.00 98.19 201 LEU A CA 1
ATOM 1482 C C . LEU A 1 201 ? 9.913 -10.846 -18.112 1.00 98.19 201 LEU A C 1
ATOM 1484 O O . LEU A 1 201 ? 9.912 -11.774 -18.914 1.00 98.19 201 LEU A O 1
ATOM 1488 N N . GLU A 1 202 ? 10.841 -9.898 -18.113 1.00 97.62 202 GLU A N 1
ATOM 1489 C CA . GLU A 1 202 ? 12.045 -9.861 -18.929 1.00 97.62 202 GLU A CA 1
ATOM 1490 C C . GLU A 1 202 ? 13.187 -9.243 -18.118 1.00 97.62 202 GLU A C 1
ATOM 1492 O O . GLU A 1 202 ? 13.047 -9.060 -16.916 1.00 97.62 202 GLU A O 1
ATOM 1497 N N . ARG A 1 203 ? 14.327 -8.918 -18.734 1.00 97.44 203 ARG A N 1
ATOM 1498 C CA . ARG A 1 203 ? 15.418 -8.264 -18.003 1.00 97.44 203 ARG A CA 1
ATOM 1499 C C . ARG A 1 203 ? 15.095 -6.788 -17.750 1.00 97.44 203 ARG A C 1
ATOM 1501 O O . ARG A 1 203 ? 14.888 -6.038 -18.708 1.00 97.44 203 ARG A O 1
ATOM 1508 N N . VAL A 1 204 ? 15.071 -6.375 -16.482 1.00 96.75 204 VAL A N 1
ATOM 1509 C CA . VAL A 1 204 ? 14.666 -5.021 -16.056 1.00 96.75 204 VAL A CA 1
ATOM 1510 C C . VAL A 1 204 ? 15.556 -4.473 -14.945 1.00 96.75 204 VAL A C 1
ATOM 1512 O O . VAL A 1 204 ? 16.162 -5.234 -14.197 1.00 96.75 204 VAL A O 1
ATOM 1515 N N . LYS A 1 205 ? 15.568 -3.150 -14.781 1.00 95.50 205 LYS A N 1
ATOM 1516 C CA . LYS A 1 205 ? 16.076 -2.471 -13.583 1.00 95.50 205 LYS A CA 1
ATOM 1517 C C . LYS A 1 205 ? 14.911 -1.914 -12.780 1.00 95.50 205 LYS A C 1
ATOM 1519 O O . LYS A 1 205 ? 14.175 -1.073 -13.293 1.00 95.50 205 LYS A O 1
ATOM 1524 N N . PHE A 1 206 ? 14.772 -2.319 -11.520 1.00 95.44 206 PHE A N 1
ATOM 1525 C CA . PHE A 1 206 ? 13.841 -1.663 -10.596 1.00 95.44 206 PHE A CA 1
ATOM 1526 C C . PHE A 1 206 ? 14.553 -0.494 -9.914 1.00 95.44 206 PHE A C 1
ATOM 1528 O O . PHE A 1 206 ? 15.550 -0.682 -9.220 1.00 95.44 206 PHE A O 1
ATOM 1535 N N . LYS A 1 207 ? 14.051 0.724 -10.127 1.00 95.00 207 LYS A N 1
ATOM 1536 C CA . LYS A 1 207 ? 14.676 1.963 -9.641 1.00 95.00 207 LYS A CA 1
ATOM 1537 C C . LYS A 1 207 ? 13.964 2.537 -8.428 1.00 95.00 207 LYS A C 1
ATOM 1539 O O . LYS A 1 207 ? 14.626 3.035 -7.513 1.00 95.00 207 LYS A O 1
ATOM 1544 N N . ARG A 1 208 ? 12.627 2.487 -8.426 1.00 95.56 208 ARG A N 1
ATOM 1545 C CA . ARG A 1 208 ? 11.814 2.999 -7.321 1.00 95.56 208 ARG A CA 1
ATOM 1546 C C . ARG A 1 208 ? 10.589 2.139 -7.028 1.00 95.56 208 ARG A C 1
ATOM 1548 O O . ARG A 1 208 ? 9.785 1.911 -7.923 1.00 95.56 208 ARG A O 1
ATOM 1555 N N . ASP A 1 209 ? 10.433 1.749 -5.771 1.00 96.12 209 ASP A N 1
ATOM 1556 C CA . ASP A 1 209 ? 9.222 1.171 -5.188 1.00 96.12 209 ASP A CA 1
ATOM 1557 C C . ASP A 1 209 ? 8.981 1.806 -3.811 1.00 96.12 209 ASP A C 1
ATOM 1559 O O . ASP A 1 209 ? 9.784 1.637 -2.884 1.00 96.12 209 ASP A O 1
ATOM 1563 N N . TYR A 1 210 ? 7.876 2.546 -3.700 1.00 91.44 210 TYR A N 1
ATOM 1564 C CA . TYR A 1 210 ? 7.406 3.160 -2.456 1.00 91.44 210 TYR A CA 1
ATOM 1565 C C . TYR A 1 210 ? 6.667 2.180 -1.529 1.00 91.44 210 TYR A C 1
ATOM 1567 O O . TYR A 1 210 ? 6.078 2.600 -0.536 1.00 91.44 210 TYR A O 1
ATOM 1575 N N . GLY A 1 211 ? 6.660 0.881 -1.838 1.00 94.62 211 GLY A N 1
ATOM 1576 C CA . GLY A 1 211 ? 5.933 -0.109 -1.057 1.00 94.62 211 GLY A CA 1
ATOM 1577 C C . GLY A 1 211 ? 4.480 0.309 -0.826 1.00 94.62 211 GLY A C 1
ATOM 1578 O O . GLY A 1 211 ? 3.852 0.970 -1.649 1.00 94.62 211 GLY A O 1
ATOM 1579 N N . LEU A 1 212 ? 3.926 -0.044 0.328 1.00 96.81 212 LEU A N 1
ATOM 1580 C CA . LEU A 1 212 ? 2.597 0.447 0.684 1.00 96.81 212 LEU A CA 1
ATOM 1581 C C . LEU A 1 212 ? 2.601 1.969 0.881 1.00 96.81 212 LEU A C 1
ATOM 1583 O O . LEU A 1 212 ? 3.538 2.548 1.434 1.00 96.81 212 LEU A O 1
ATOM 1587 N N . GLN A 1 213 ? 1.517 2.597 0.443 1.00 95.88 213 GLN A N 1
ATOM 1588 C CA . GLN A 1 213 ? 1.209 4.006 0.653 1.00 95.88 213 GLN A CA 1
ATOM 1589 C C . GLN A 1 213 ? -0.095 4.124 1.438 1.00 95.88 213 GLN A C 1
ATOM 1591 O O . GLN A 1 213 ? -0.943 3.231 1.365 1.00 95.88 213 GLN A O 1
ATOM 1596 N N . CYS A 1 214 ? -0.298 5.233 2.144 1.00 93.38 214 CYS A N 1
ATOM 1597 C CA . CYS A 1 214 ? -1.584 5.529 2.769 1.00 93.38 214 CYS A CA 1
ATOM 1598 C C . CYS A 1 214 ? -2.067 6.943 2.438 1.00 93.38 214 CYS A C 1
ATOM 1600 O O . CYS A 1 214 ? -1.316 7.923 2.497 1.00 93.38 214 CYS A O 1
ATOM 1602 N N . VAL A 1 215 ? -3.353 7.052 2.095 1.00 94.56 215 VAL A N 1
ATOM 1603 C CA . VAL A 1 215 ? -4.054 8.335 1.995 1.00 94.56 215 VAL A CA 1
ATOM 1604 C C . VAL A 1 215 ? -4.502 8.721 3.394 1.00 94.56 215 VAL A C 1
ATOM 1606 O O . VAL A 1 215 ? -5.256 8.004 4.042 1.00 94.56 215 VAL A O 1
ATOM 1609 N N . THR A 1 216 ? -4.024 9.865 3.868 1.00 96.19 216 THR A N 1
ATOM 1610 C CA . THR A 1 216 ? -4.094 10.223 5.292 1.00 96.19 216 THR A CA 1
ATOM 1611 C C . THR A 1 216 ? -5.338 11.005 5.686 1.00 96.19 216 THR A C 1
ATOM 1613 O O . THR A 1 216 ? -5.571 11.206 6.877 1.00 96.19 216 THR A O 1
ATOM 1616 N N . GLY A 1 217 ? -6.144 11.442 4.711 1.00 95.81 217 GLY A N 1
ATOM 1617 C CA . GLY A 1 217 ? -7.376 12.195 4.954 1.00 95.81 217 GLY A CA 1
ATOM 1618 C C . GLY A 1 217 ? -8.262 11.506 5.997 1.00 95.81 217 GLY A C 1
ATOM 1619 O O . GLY A 1 217 ? -8.471 10.295 5.935 1.00 95.81 217 GLY A O 1
ATOM 1620 N N . GLY A 1 218 ? -8.719 12.276 6.986 1.00 95.44 218 GLY A N 1
ATOM 1621 C CA . GLY A 1 218 ? -9.462 11.777 8.146 1.00 95.44 218 GLY A CA 1
ATOM 1622 C C . GLY A 1 218 ? -8.607 11.396 9.360 1.00 95.44 218 GLY A C 1
ATOM 1623 O O . GLY A 1 218 ? -9.139 11.372 10.467 1.00 95.44 218 GLY A O 1
ATOM 1624 N N . PHE A 1 219 ? -7.294 11.197 9.210 1.00 96.88 219 PHE A N 1
ATOM 1625 C CA . PHE A 1 219 ? -6.380 10.801 10.298 1.00 96.88 219 PHE A CA 1
ATOM 1626 C C . PHE A 1 219 ? -5.263 11.828 10.581 1.00 96.88 219 PHE A C 1
ATOM 1628 O O . PHE A 1 219 ? -4.335 11.551 11.332 1.00 96.88 219 PHE A O 1
ATOM 1635 N N . GLN A 1 220 ? -5.350 13.036 10.014 1.00 96.75 220 GLN A N 1
ATOM 1636 C CA . GLN A 1 220 ? -4.309 14.081 10.057 1.00 96.75 220 GLN A CA 1
ATOM 1637 C C . GLN A 1 220 ? -4.280 14.909 11.360 1.00 96.75 220 GLN A C 1
ATOM 1639 O O . GLN A 1 220 ? -4.142 16.127 11.317 1.00 96.75 220 GLN A O 1
ATOM 1644 N N . GLY A 1 221 ? -4.442 14.284 12.528 1.00 96.94 221 GLY A N 1
ATOM 1645 C CA . GLY A 1 221 ? -4.282 14.987 13.808 1.00 96.94 221 GLY A CA 1
ATOM 1646 C C . GLY A 1 221 ? -2.816 15.029 14.235 1.00 96.94 221 GLY A C 1
ATOM 1647 O O . GLY A 1 221 ? -2.184 16.083 14.287 1.00 96.94 221 GLY A O 1
ATOM 1648 N N . THR A 1 222 ? -2.264 13.851 14.506 1.00 96.50 222 THR A N 1
ATOM 1649 C CA . THR A 1 222 ? -0.868 13.646 14.905 1.00 96.50 222 THR A CA 1
ATOM 1650 C C . THR A 1 222 ? -0.263 12.462 14.166 1.00 96.50 222 THR A C 1
ATOM 1652 O O . THR A 1 222 ? -0.986 11.620 13.627 1.00 96.50 222 THR A O 1
ATOM 1655 N N . GLN A 1 223 ? 1.063 12.388 14.174 1.00 96.38 223 GLN A N 1
ATOM 1656 C CA . GLN A 1 223 ? 1.836 11.312 13.573 1.00 96.38 223 GLN A CA 1
ATOM 1657 C C . GLN A 1 223 ? 2.980 10.853 14.480 1.00 96.38 223 GLN A C 1
ATOM 1659 O O . GLN A 1 223 ? 3.532 11.638 15.253 1.00 96.38 223 GLN A O 1
ATOM 1664 N N . LEU A 1 224 ? 3.363 9.588 14.334 1.00 95.25 224 LEU A N 1
ATOM 1665 C CA . LEU A 1 224 ? 4.527 8.976 14.965 1.00 95.25 224 LEU A CA 1
ATOM 1666 C C . LEU A 1 224 ? 5.154 7.970 13.989 1.00 95.25 224 LEU A C 1
ATOM 1668 O O . LEU A 1 224 ? 4.432 7.162 13.408 1.00 95.25 224 LEU A O 1
ATOM 1672 N N . VAL A 1 225 ? 6.476 8.006 13.790 1.00 96.12 225 VAL A N 1
ATOM 1673 C CA . VAL A 1 225 ? 7.195 7.038 12.946 1.00 96.12 225 VAL A CA 1
ATOM 1674 C C . VAL A 1 225 ? 8.019 6.145 13.860 1.00 96.12 225 VAL A C 1
ATOM 1676 O O . VAL A 1 225 ? 8.985 6.580 14.479 1.00 96.12 225 VAL A O 1
ATOM 1679 N N . LEU A 1 226 ? 7.634 4.878 13.954 1.00 95.00 226 LEU A N 1
ATOM 1680 C CA . LEU A 1 226 ? 8.268 3.937 14.868 1.00 95.00 226 LEU A CA 1
ATOM 1681 C C . LEU A 1 226 ? 9.649 3.543 14.355 1.00 95.00 226 LEU A C 1
ATOM 1683 O O . LEU A 1 226 ? 9.794 3.139 13.197 1.00 95.00 226 LEU A O 1
ATOM 1687 N N . GLY A 1 227 ? 10.653 3.670 15.227 1.00 94.00 227 GLY A N 1
ATOM 1688 C CA . GLY A 1 227 ? 12.069 3.484 14.892 1.00 94.00 227 GLY A CA 1
ATOM 1689 C C . GLY A 1 227 ? 12.670 4.584 14.005 1.00 94.00 227 GLY A C 1
ATOM 1690 O O . GLY A 1 227 ? 13.768 4.397 13.479 1.00 94.00 227 GLY A O 1
ATOM 1691 N N . GLY A 1 228 ? 11.946 5.690 13.797 1.00 95.25 228 GLY A N 1
ATOM 1692 C CA . GLY A 1 228 ? 12.387 6.843 13.014 1.00 95.25 228 GLY A CA 1
ATOM 1693 C C . GLY A 1 228 ? 13.066 7.930 13.847 1.00 95.25 228 GLY A C 1
ATOM 1694 O O . GLY A 1 228 ? 13.375 7.759 15.024 1.00 95.25 228 GLY A O 1
ATOM 1695 N N . SER A 1 229 ? 13.294 9.080 13.214 1.00 93.69 229 SER A N 1
ATOM 1696 C CA . SER A 1 229 ? 13.907 10.254 13.839 1.00 93.69 229 SER A CA 1
ATOM 1697 C C . SER A 1 229 ? 13.034 10.959 14.873 1.00 93.69 229 SER A C 1
ATOM 1699 O O . SER A 1 229 ? 13.552 11.742 15.666 1.00 93.69 229 SER A O 1
ATOM 1701 N N . ASN A 1 230 ? 11.721 10.732 14.856 1.00 88.25 230 ASN A N 1
ATOM 1702 C CA . ASN A 1 230 ? 10.812 11.243 15.871 1.00 88.25 230 ASN A CA 1
ATOM 1703 C C . ASN A 1 230 ? 10.660 10.240 17.015 1.00 88.25 230 ASN A C 1
ATOM 1705 O O . ASN A 1 230 ? 10.372 9.066 16.815 1.00 88.25 230 ASN A O 1
ATOM 1709 N N . THR A 1 231 ? 10.802 10.748 18.233 1.00 84.81 231 THR A N 1
ATOM 1710 C CA . THR A 1 231 ? 10.708 9.963 19.470 1.00 84.81 231 THR A CA 1
ATOM 1711 C C . THR A 1 231 ? 9.449 10.300 20.269 1.00 84.81 231 THR A C 1
ATOM 1713 O O . THR A 1 231 ? 9.399 10.062 21.467 1.00 84.81 231 THR A O 1
ATOM 1716 N N . ALA A 1 232 ? 8.476 10.969 19.650 1.00 88.12 232 ALA A N 1
ATOM 1717 C CA . ALA A 1 232 ? 7.203 11.356 20.251 1.00 88.12 232 ALA A CA 1
ATOM 1718 C C . ALA A 1 232 ? 6.208 11.737 19.147 1.00 88.12 232 ALA A C 1
ATOM 1720 O O . ALA A 1 232 ? 6.611 12.050 18.019 1.00 88.12 232 ALA A O 1
ATOM 1721 N N . ARG A 1 233 ? 4.911 11.745 19.479 1.00 91.69 233 ARG A N 1
ATOM 1722 C CA . ARG A 1 233 ? 3.879 12.271 18.580 1.00 91.69 233 ARG A CA 1
ATOM 1723 C C . ARG A 1 233 ? 4.132 13.736 18.263 1.00 91.69 233 ARG A C 1
ATOM 1725 O O . ARG A 1 233 ? 4.333 14.555 19.157 1.00 91.69 233 ARG A O 1
ATOM 1732 N N . GLU A 1 234 ? 4.028 14.067 16.988 1.00 94.62 234 GLU A N 1
ATOM 1733 C CA . GLU A 1 234 ? 4.029 15.442 16.499 1.00 94.62 234 GLU A CA 1
ATOM 1734 C C . GLU A 1 234 ? 2.718 15.729 15.747 1.00 94.62 234 GLU A C 1
ATOM 1736 O O . GLU A 1 234 ? 2.048 14.787 15.307 1.00 94.62 234 GLU A O 1
ATOM 1741 N N . PRO A 1 235 ? 2.307 17.002 15.603 1.00 97.31 235 PRO A N 1
ATOM 1742 C CA . PRO A 1 235 ? 1.226 17.362 14.691 1.00 97.31 235 PRO A CA 1
ATOM 1743 C C . PRO A 1 235 ? 1.483 16.805 13.288 1.00 97.31 235 PRO A C 1
ATOM 1745 O O . PRO A 1 235 ? 2.634 16.714 12.859 1.00 97.31 235 PRO A O 1
ATOM 1748 N N . PHE A 1 236 ? 0.419 16.429 12.578 1.00 97.81 236 PHE A N 1
ATOM 1749 C CA . PHE A 1 236 ? 0.556 15.910 11.220 1.00 97.81 236 PHE A CA 1
ATOM 1750 C C . PHE A 1 236 ? 1.286 16.907 10.303 1.00 97.81 236 PHE A C 1
ATOM 1752 O O . PHE A 1 236 ? 0.898 18.071 10.201 1.00 97.81 236 PHE A O 1
ATOM 1759 N N . ASP A 1 237 ? 2.311 16.428 9.600 1.00 96.69 237 ASP A N 1
ATOM 1760 C CA . ASP A 1 237 ? 3.105 17.197 8.645 1.00 96.69 237 ASP A CA 1
ATOM 1761 C C . ASP A 1 237 ? 3.637 16.255 7.554 1.00 96.69 237 ASP A C 1
ATOM 1763 O O . ASP A 1 237 ? 4.493 15.398 7.793 1.00 96.69 237 ASP A O 1
ATOM 1767 N N . SER A 1 238 ? 3.137 16.427 6.327 1.00 96.31 238 SER A N 1
ATOM 1768 C CA . SER A 1 238 ? 3.500 15.595 5.176 1.00 96.31 238 SER A CA 1
ATOM 1769 C C . SER A 1 238 ? 4.928 15.819 4.674 1.00 96.31 238 SER A C 1
ATOM 1771 O O . SER A 1 238 ? 5.378 15.082 3.801 1.00 96.31 238 SER A O 1
ATOM 1773 N N . THR A 1 239 ? 5.667 16.799 5.194 1.00 96.19 239 THR A N 1
ATOM 1774 C CA . THR A 1 239 ? 7.082 17.023 4.851 1.00 96.19 239 THR A CA 1
ATOM 1775 C C . THR A 1 239 ? 8.048 16.185 5.685 1.00 96.19 239 THR A C 1
ATOM 1777 O O . THR A 1 239 ? 9.236 16.095 5.363 1.00 96.19 239 THR A O 1
ATOM 1780 N N . LYS A 1 240 ? 7.544 15.529 6.731 1.00 96.50 240 LYS A N 1
ATOM 1781 C CA . LYS A 1 240 ? 8.338 14.717 7.649 1.00 96.50 240 LYS A CA 1
ATOM 1782 C C . LYS A 1 240 ? 8.705 13.364 7.054 1.00 96.50 240 LYS A C 1
ATOM 1784 O O . LYS A 1 240 ? 8.090 12.858 6.115 1.00 96.50 240 LYS A O 1
ATOM 1789 N N . THR A 1 241 ? 9.746 12.769 7.625 1.00 96.88 241 THR A N 1
ATOM 1790 C CA . THR A 1 241 ? 10.263 11.454 7.239 1.00 96.88 241 THR A CA 1
ATOM 1791 C C . THR A 1 241 ? 10.783 10.718 8.470 1.00 96.88 241 THR A C 1
ATOM 1793 O O . THR A 1 241 ? 10.923 11.318 9.533 1.00 96.88 241 THR A O 1
ATOM 1796 N N . SER A 1 242 ? 11.139 9.445 8.314 1.00 97.19 242 SER A N 1
ATOM 1797 C CA . SER A 1 242 ? 11.882 8.676 9.315 1.00 97.19 242 SER A CA 1
ATOM 1798 C C . SER A 1 242 ? 13.301 9.192 9.577 1.00 97.19 242 SER A C 1
ATOM 1800 O O . SER A 1 242 ? 13.970 8.655 10.452 1.00 97.19 242 SER A O 1
ATOM 1802 N N . GLY A 1 243 ? 13.798 10.147 8.785 1.00 97.00 243 GLY A N 1
ATOM 1803 C CA . GLY A 1 243 ? 15.223 10.443 8.664 1.00 97.00 243 GLY A CA 1
ATOM 1804 C C . GLY A 1 243 ? 15.941 9.452 7.742 1.00 97.00 243 GLY A C 1
ATOM 1805 O O . GLY A 1 243 ? 15.356 8.458 7.299 1.00 97.00 243 GLY A O 1
ATOM 1806 N N . ALA A 1 244 ? 17.207 9.747 7.431 1.00 97.12 244 ALA A N 1
ATOM 1807 C CA . ALA A 1 244 ? 18.040 8.913 6.564 1.00 97.12 244 ALA A CA 1
ATOM 1808 C C . ALA A 1 244 ? 18.246 7.515 7.164 1.00 97.12 244 ALA A C 1
ATOM 1810 O O . ALA A 1 244 ? 18.504 7.377 8.363 1.00 97.12 244 ALA A O 1
ATOM 1811 N N . LYS A 1 245 ? 18.182 6.481 6.322 1.00 97.00 245 LYS A N 1
ATOM 1812 C CA . LYS A 1 245 ? 18.312 5.075 6.720 1.00 97.00 245 LYS A CA 1
ATOM 1813 C C . LYS A 1 245 ? 19.621 4.793 7.462 1.00 97.00 245 LYS A C 1
ATOM 1815 O O . LYS A 1 245 ? 19.619 3.982 8.378 1.00 97.00 245 LYS A O 1
ATOM 1820 N N . SER A 1 246 ? 20.720 5.459 7.110 1.00 97.31 246 SER A N 1
ATOM 1821 C CA . SER A 1 246 ? 22.004 5.308 7.814 1.00 97.31 246 SER A CA 1
ATOM 1822 C C . SER A 1 246 ? 21.945 5.688 9.296 1.00 97.31 246 SER A C 1
ATOM 1824 O O . SER A 1 246 ? 22.647 5.084 10.102 1.00 97.31 246 SER A O 1
ATOM 1826 N N . ALA A 1 247 ? 21.111 6.665 9.660 1.00 97.69 247 ALA A N 1
ATOM 1827 C CA . ALA A 1 247 ? 20.917 7.100 11.042 1.00 97.69 247 ALA A CA 1
ATOM 1828 C C . ALA A 1 247 ? 19.749 6.369 11.725 1.00 97.69 247 ALA A C 1
ATOM 1830 O O . ALA A 1 247 ? 19.807 6.107 12.924 1.00 97.69 247 ALA A O 1
ATOM 1831 N N . TYR A 1 248 ? 18.713 6.011 10.960 1.00 97.06 248 TYR A N 1
ATOM 1832 C CA . TYR A 1 248 ? 17.480 5.399 11.463 1.00 97.06 248 TYR A CA 1
ATOM 1833 C C . TYR A 1 248 ? 17.125 4.116 10.685 1.00 97.06 248 TYR A C 1
ATOM 1835 O O . TYR A 1 248 ? 16.086 4.047 10.022 1.00 97.06 248 TYR A O 1
ATOM 1843 N N . PRO A 1 249 ? 17.972 3.068 10.742 1.00 96.00 249 PRO A N 1
ATOM 1844 C CA . PRO A 1 249 ? 17.793 1.855 9.933 1.00 96.00 249 PRO A CA 1
ATOM 1845 C C . PRO A 1 249 ? 16.588 1.005 10.366 1.00 96.00 249 PRO A C 1
ATOM 1847 O O . PRO A 1 249 ? 16.123 0.144 9.613 1.00 96.00 249 PRO A O 1
ATOM 1850 N N . ASN A 1 250 ? 16.075 1.256 11.573 1.00 94.50 250 ASN A N 1
ATOM 1851 C CA . ASN A 1 250 ? 15.006 0.490 12.203 1.00 94.50 250 ASN A CA 1
ATOM 1852 C C . ASN A 1 250 ? 13.613 1.095 11.989 1.00 94.50 250 ASN A C 1
ATOM 1854 O O . ASN A 1 250 ? 12.647 0.555 12.523 1.00 94.50 250 ASN A O 1
ATOM 1858 N N . ALA A 1 251 ? 13.483 2.181 11.220 1.00 96.88 251 ALA A N 1
ATOM 1859 C CA . ALA A 1 251 ? 12.182 2.769 10.927 1.00 96.88 251 ALA A CA 1
ATOM 1860 C C . ALA A 1 251 ? 11.295 1.784 10.151 1.00 96.88 251 ALA A C 1
ATOM 1862 O O . ALA A 1 251 ? 11.716 1.250 9.119 1.00 96.88 251 ALA A O 1
ATOM 1863 N N . TRP A 1 252 ? 10.084 1.523 10.651 1.00 95.69 252 TRP A N 1
ATOM 1864 C CA . TRP A 1 252 ? 9.272 0.407 10.144 1.00 95.69 252 TRP A CA 1
ATOM 1865 C C . TRP A 1 252 ? 7.759 0.640 10.106 1.00 95.69 252 TRP A C 1
ATOM 1867 O O . TRP A 1 252 ? 7.072 -0.050 9.352 1.00 95.69 252 TRP A O 1
ATOM 1877 N N . ALA A 1 253 ? 7.230 1.614 10.849 1.00 96.44 253 ALA A N 1
ATOM 1878 C CA . ALA A 1 253 ? 5.812 1.950 10.793 1.00 96.44 253 ALA A CA 1
ATOM 1879 C C . ALA A 1 253 ? 5.545 3.446 10.945 1.00 96.44 253 ALA A C 1
ATOM 1881 O O . ALA A 1 253 ? 6.308 4.168 11.579 1.00 96.44 253 ALA A O 1
ATOM 1882 N N . LEU A 1 254 ? 4.421 3.882 10.389 1.00 96.88 254 LEU A N 1
ATOM 1883 C CA . LEU A 1 254 ? 3.786 5.164 10.647 1.00 96.88 254 LEU A CA 1
ATOM 1884 C C . LEU A 1 254 ? 2.486 4.914 11.405 1.00 96.88 254 LEU A C 1
ATOM 1886 O O . LEU A 1 254 ? 1.687 4.076 10.987 1.00 96.88 254 LEU A O 1
ATOM 1890 N N . VAL A 1 255 ? 2.243 5.703 12.446 1.00 96.00 255 VAL A N 1
ATOM 1891 C CA . VAL A 1 255 ? 0.964 5.761 13.149 1.00 96.00 255 VAL A CA 1
ATOM 1892 C C . VAL A 1 255 ? 0.394 7.164 13.045 1.00 96.00 255 VAL A C 1
ATOM 1894 O O . VAL A 1 255 ? 1.038 8.133 13.438 1.00 96.00 255 VAL A O 1
ATOM 1897 N N . LEU A 1 256 ? -0.823 7.270 12.528 1.00 96.69 256 LEU A N 1
ATOM 1898 C CA . LEU A 1 256 ? -1.604 8.497 12.442 1.00 96.69 256 LEU A CA 1
ATOM 1899 C C . LEU A 1 256 ? -2.772 8.417 13.415 1.00 96.69 256 LEU A C 1
ATOM 1901 O O . LEU A 1 256 ? -3.376 7.356 13.563 1.00 96.69 256 LEU A O 1
ATOM 1905 N N . GLN A 1 257 ? -3.108 9.529 14.063 1.00 95.31 257 GLN A N 1
ATOM 1906 C CA . GLN A 1 257 ? -4.246 9.590 14.980 1.00 95.31 257 GLN A CA 1
ATOM 1907 C C . GLN A 1 257 ? -4.983 10.920 14.865 1.00 95.31 257 GLN A C 1
ATOM 1909 O O . GLN A 1 257 ? -4.368 11.979 14.738 1.00 95.31 257 GLN A O 1
ATOM 1914 N N . SER A 1 258 ? -6.307 10.868 14.954 1.00 95.50 258 SER A N 1
ATOM 1915 C CA . SER A 1 258 ? -7.199 12.027 14.994 1.00 95.50 258 SER A CA 1
ATOM 1916 C C . SER A 1 258 ? -8.404 11.738 15.900 1.00 95.50 258 SER A C 1
ATOM 1918 O O . SER A 1 258 ? -8.431 10.748 16.631 1.00 95.50 258 SER A O 1
ATOM 1920 N N . SER A 1 259 ? -9.430 12.590 15.839 1.00 94.25 259 SER A N 1
ATOM 1921 C CA . SER A 1 259 ? -10.734 12.316 16.449 1.00 94.25 259 SER A CA 1
ATOM 1922 C C . SER A 1 259 ? -11.475 11.126 15.823 1.00 94.25 259 SER A C 1
ATOM 1924 O O . SER A 1 259 ? -12.424 10.648 16.426 1.00 94.25 259 SER A O 1
ATOM 1926 N N . ASN A 1 260 ? -11.064 10.657 14.638 1.00 95.44 260 ASN A N 1
ATOM 1927 C CA . ASN A 1 260 ? -11.657 9.507 13.937 1.00 95.44 260 ASN A CA 1
ATOM 1928 C C . ASN A 1 260 ? -10.908 8.192 14.229 1.00 95.44 260 ASN A C 1
ATOM 1930 O O . ASN A 1 260 ? -10.941 7.247 13.438 1.00 95.44 260 ASN A O 1
ATOM 1934 N N . GLY A 1 261 ? -10.130 8.181 15.311 1.00 94.69 261 GLY A N 1
ATOM 1935 C CA . GLY A 1 261 ? -9.295 7.064 15.716 1.00 94.69 261 GLY A CA 1
ATOM 1936 C C . GLY A 1 261 ? -7.899 7.081 15.104 1.00 94.69 261 GLY A C 1
ATOM 1937 O O . GLY A 1 261 ? -7.271 8.134 14.962 1.00 94.69 261 GLY A O 1
ATOM 1938 N N . GLN A 1 262 ? -7.388 5.894 14.803 1.00 95.12 262 GLN A N 1
ATOM 1939 C CA . GLN A 1 262 ? -6.001 5.632 14.453 1.00 95.12 262 GLN A CA 1
ATOM 1940 C C . GLN A 1 262 ? -5.898 4.873 13.127 1.00 95.12 262 GLN A C 1
ATOM 1942 O O . GLN A 1 262 ? -6.663 3.944 12.861 1.00 95.12 262 GLN A O 1
ATOM 1947 N N . MET A 1 263 ? -4.887 5.228 12.334 1.00 96.31 263 MET A N 1
ATOM 1948 C CA . MET A 1 263 ? -4.470 4.486 11.150 1.00 96.31 263 MET A CA 1
ATOM 1949 C C . MET A 1 263 ? -2.968 4.199 11.207 1.00 96.31 263 MET A C 1
ATOM 1951 O O . MET A 1 263 ? -2.160 5.111 11.362 1.00 96.31 263 MET A O 1
ATOM 1955 N N . GLY A 1 264 ? -2.595 2.934 11.062 1.00 95.94 264 GLY A N 1
ATOM 1956 C CA . GLY A 1 264 ? -1.215 2.476 10.960 1.00 95.94 264 GLY A CA 1
ATOM 1957 C C . GLY A 1 264 ? -0.872 2.041 9.539 1.00 95.94 264 GLY A C 1
ATOM 1958 O O . GLY A 1 264 ? -1.723 1.504 8.832 1.00 95.94 264 GLY A O 1
ATOM 1959 N N . MET A 1 265 ? 0.380 2.234 9.138 1.00 97.12 265 MET A N 1
ATOM 1960 C CA . MET A 1 265 ? 0.978 1.604 7.961 1.00 97.12 265 MET A CA 1
ATOM 1961 C C . MET A 1 265 ? 2.353 1.072 8.346 1.00 97.12 265 MET A C 1
ATOM 1963 O O . MET A 1 265 ? 3.139 1.800 8.949 1.00 97.12 265 MET A O 1
ATOM 1967 N N . TRP A 1 266 ? 2.651 -0.180 8.015 1.00 96.88 266 TRP A N 1
ATOM 1968 C CA . TRP A 1 266 ? 3.844 -0.855 8.526 1.00 96.88 266 TRP A CA 1
ATOM 1969 C C . TRP A 1 266 ? 4.520 -1.756 7.490 1.00 96.88 266 TRP A C 1
ATOM 1971 O O . TRP A 1 266 ? 3.893 -2.204 6.528 1.00 96.88 266 TRP A O 1
ATOM 1981 N N . LEU A 1 267 ? 5.809 -2.024 7.714 1.00 96.38 267 LEU A N 1
ATOM 1982 C CA . LEU A 1 267 ? 6.666 -2.914 6.931 1.00 96.38 267 LEU A CA 1
ATOM 1983 C C . LEU A 1 267 ? 7.332 -3.947 7.850 1.00 96.38 267 LEU A C 1
ATOM 1985 O O . LEU A 1 267 ? 7.891 -3.592 8.888 1.00 96.38 267 LEU A O 1
ATOM 1989 N N . ASP A 1 268 ? 7.334 -5.218 7.455 1.00 94.75 268 ASP A N 1
ATOM 1990 C CA . ASP A 1 268 ? 8.082 -6.262 8.160 1.00 94.75 268 ASP A CA 1
ATOM 1991 C C . ASP A 1 268 ? 9.579 -6.165 7.819 1.00 94.75 268 ASP A C 1
ATOM 1993 O O . ASP A 1 268 ? 10.037 -6.610 6.762 1.00 94.75 268 ASP A O 1
ATOM 1997 N N . LYS A 1 269 ? 10.363 -5.590 8.738 1.00 93.12 269 LYS A N 1
ATOM 1998 C CA . LYS A 1 269 ? 11.823 -5.451 8.606 1.00 93.12 269 LYS A CA 1
ATOM 1999 C C . LYS A 1 269 ? 12.557 -6.791 8.514 1.00 93.12 269 LYS A C 1
ATOM 2001 O O . LYS A 1 269 ? 13.656 -6.830 7.963 1.00 93.12 269 LYS A O 1
ATOM 2006 N N . GLY A 1 270 ? 11.973 -7.867 9.042 1.00 91.88 270 GLY A N 1
ATOM 2007 C CA . GLY A 1 270 ? 12.560 -9.205 9.048 1.00 91.88 270 GLY A CA 1
ATOM 2008 C C . GLY A 1 270 ? 12.344 -9.983 7.750 1.00 91.88 270 GLY A C 1
ATOM 2009 O O . GLY A 1 270 ? 12.874 -11.084 7.610 1.00 91.88 270 GLY A O 1
ATOM 2010 N N . TYR A 1 271 ? 11.586 -9.439 6.790 1.00 93.56 271 TYR A N 1
ATOM 2011 C CA . TYR A 1 271 ? 11.196 -10.162 5.585 1.00 93.56 271 TYR A CA 1
ATOM 2012 C C . TYR A 1 271 ? 11.710 -9.511 4.295 1.00 93.56 271 TYR A C 1
ATOM 2014 O O . TYR A 1 271 ? 11.217 -8.474 3.849 1.00 93.56 271 TYR A O 1
ATOM 2022 N N . ALA A 1 272 ? 12.665 -10.187 3.647 1.00 94.81 272 ALA A N 1
ATOM 2023 C CA . ALA A 1 272 ? 13.156 -9.875 2.303 1.00 94.81 272 ALA A CA 1
ATOM 2024 C C . ALA A 1 272 ? 13.494 -8.377 2.108 1.00 94.81 272 ALA A C 1
ATOM 2026 O O . ALA A 1 272 ? 14.336 -7.832 2.832 1.00 94.81 272 ALA A O 1
ATOM 2027 N N . ALA A 1 273 ? 12.866 -7.695 1.142 1.00 95.69 273 ALA A N 1
ATOM 2028 C CA . ALA A 1 273 ? 13.151 -6.289 0.846 1.00 95.69 273 ALA A CA 1
ATOM 2029 C C . ALA A 1 273 ? 12.693 -5.326 1.959 1.00 95.69 273 ALA A C 1
ATOM 2031 O O . ALA A 1 273 ? 13.179 -4.197 2.018 1.00 95.69 273 ALA A O 1
ATOM 2032 N N . GLY A 1 274 ? 11.850 -5.779 2.897 1.00 95.12 274 GLY A N 1
ATOM 2033 C CA . GLY A 1 274 ? 11.452 -5.003 4.075 1.00 95.12 274 GLY A CA 1
ATOM 2034 C C . GLY A 1 274 ? 12.630 -4.597 4.970 1.00 95.12 274 GLY A C 1
ATOM 2035 O O . GLY A 1 274 ? 12.595 -3.555 5.628 1.00 95.12 274 GLY A O 1
ATOM 2036 N N . SER A 1 275 ? 13.741 -5.338 4.911 1.00 95.06 275 SER A N 1
ATOM 2037 C CA . SER A 1 275 ? 15.007 -4.985 5.572 1.00 95.06 275 SER A CA 1
ATOM 2038 C C . SER A 1 275 ? 15.552 -3.605 5.177 1.00 95.06 275 SER A C 1
ATOM 2040 O O . SER A 1 275 ? 16.271 -2.982 5.956 1.00 95.06 275 SER A O 1
ATOM 2042 N N . GLY A 1 276 ? 15.170 -3.064 4.014 1.00 95.25 276 GLY A N 1
ATOM 2043 C CA . GLY A 1 276 ? 15.698 -1.801 3.492 1.00 95.25 276 GLY A CA 1
ATOM 2044 C C . GLY A 1 276 ? 17.056 -1.946 2.795 1.00 95.25 276 GLY A C 1
ATOM 2045 O O . GLY A 1 276 ? 17.699 -0.942 2.488 1.00 95.25 276 GLY A O 1
ATOM 2046 N N . ALA A 1 277 ? 17.502 -3.177 2.516 1.00 94.19 277 ALA A N 1
ATOM 2047 C CA . ALA A 1 277 ? 18.738 -3.442 1.770 1.00 94.19 277 ALA A CA 1
ATOM 2048 C C . ALA A 1 277 ? 18.719 -2.848 0.346 1.00 94.19 277 ALA A C 1
ATOM 2050 O O . ALA A 1 277 ? 19.762 -2.488 -0.198 1.00 94.19 277 ALA A O 1
ATOM 2051 N N . LEU A 1 278 ? 17.527 -2.699 -0.242 1.00 95.44 278 LEU A N 1
ATOM 2052 C CA . LEU A 1 278 ? 17.322 -2.110 -1.568 1.00 95.44 278 LEU A CA 1
ATOM 2053 C C . LEU A 1 278 ? 17.021 -0.600 -1.523 1.00 95.44 278 LEU A C 1
ATOM 2055 O O . LEU A 1 278 ? 16.721 -0.004 -2.551 1.00 95.44 278 LEU A O 1
ATOM 2059 N N . VAL A 1 279 ? 17.135 0.045 -0.363 1.00 96.12 279 VAL A N 1
ATOM 2060 C CA . VAL A 1 279 ? 17.017 1.504 -0.202 1.00 96.12 279 VAL A CA 1
ATOM 2061 C C . VAL A 1 279 ? 18.417 2.086 -0.011 1.00 96.12 279 VAL A C 1
ATOM 2063 O O . VAL A 1 279 ? 19.238 1.475 0.670 1.00 96.12 279 VAL A O 1
ATOM 2066 N N . ASP A 1 280 ? 18.739 3.223 -0.624 1.00 94.88 280 ASP A N 1
ATOM 2067 C CA . ASP A 1 280 ? 20.019 3.907 -0.390 1.00 94.88 280 ASP A CA 1
ATOM 2068 C C . ASP A 1 280 ? 20.128 4.474 1.035 1.00 94.88 280 ASP A C 1
ATOM 2070 O O . ASP A 1 280 ? 19.143 4.866 1.651 1.00 94.88 280 ASP A O 1
ATOM 2074 N N . ASP A 1 281 ? 21.343 4.526 1.581 1.00 95.56 281 ASP A N 1
ATOM 2075 C CA . ASP A 1 281 ? 21.596 4.927 2.976 1.00 95.56 281 ASP A CA 1
ATOM 2076 C C . ASP A 1 281 ? 21.187 6.371 3.294 1.00 95.56 281 ASP A C 1
ATOM 2078 O O . ASP A 1 281 ? 20.812 6.674 4.427 1.00 95.56 281 ASP A O 1
ATOM 2082 N N . ALA A 1 282 ? 21.226 7.251 2.293 1.00 95.81 282 ALA A N 1
ATOM 2083 C CA . ALA A 1 282 ? 20.808 8.645 2.417 1.00 95.81 282 ALA A CA 1
ATOM 2084 C C . ALA A 1 282 ? 19.282 8.835 2.339 1.00 95.81 282 ALA A C 1
ATOM 2086 O O . ALA A 1 282 ? 18.779 9.901 2.691 1.00 95.81 282 ALA A O 1
ATOM 2087 N N . GLU A 1 283 ? 18.541 7.833 1.867 1.00 96.06 283 GLU A N 1
ATOM 2088 C CA . GLU A 1 283 ? 17.092 7.921 1.708 1.00 96.06 283 GLU A CA 1
ATOM 2089 C C . GLU A 1 283 ? 16.364 7.567 3.007 1.00 96.06 283 GLU A C 1
ATOM 2091 O O . GLU A 1 283 ? 16.871 6.831 3.854 1.00 96.06 283 GLU A O 1
ATOM 2096 N N . ALA A 1 284 ? 15.146 8.085 3.159 1.00 96.44 284 ALA A N 1
ATOM 2097 C CA . ALA A 1 284 ? 14.267 7.712 4.260 1.00 96.44 284 ALA A CA 1
ATOM 2098 C C . ALA A 1 284 ? 13.513 6.411 3.950 1.00 96.44 284 ALA A C 1
ATOM 2100 O O . ALA A 1 284 ? 13.022 6.224 2.836 1.00 96.44 284 ALA A O 1
ATOM 2101 N N . LEU A 1 285 ? 13.375 5.543 4.956 1.00 97.38 285 LEU A N 1
ATOM 2102 C CA . LEU A 1 285 ? 12.581 4.312 4.860 1.00 97.38 285 LEU A CA 1
ATOM 2103 C C . LEU A 1 285 ? 11.074 4.581 4.912 1.00 97.38 285 LEU A C 1
ATOM 2105 O O . LEU A 1 285 ? 10.295 3.790 4.391 1.00 97.38 285 LEU A O 1
ATOM 2109 N N . ILE A 1 286 ? 10.662 5.671 5.559 1.00 97.56 286 ILE A N 1
ATOM 2110 C CA . ILE A 1 286 ? 9.267 6.107 5.640 1.00 97.56 286 ILE A CA 1
ATOM 2111 C C . ILE A 1 286 ? 9.238 7.610 5.409 1.00 97.56 286 ILE A C 1
ATOM 2113 O O . ILE A 1 286 ? 10.026 8.349 6.001 1.00 97.56 286 ILE A O 1
ATOM 2117 N N . ARG A 1 287 ? 8.347 8.089 4.543 1.00 96.56 287 ARG A N 1
ATOM 2118 C CA . ARG A 1 287 ? 8.284 9.516 4.204 1.00 96.56 287 ARG A CA 1
ATOM 2119 C C . ARG A 1 287 ? 6.872 9.986 3.919 1.00 96.56 287 ARG A C 1
ATOM 2121 O O . ARG A 1 287 ? 6.084 9.242 3.340 1.00 96.56 287 ARG A O 1
ATOM 2128 N N . GLY A 1 288 ? 6.584 11.232 4.266 1.00 97.00 288 GLY A N 1
ATOM 2129 C CA . GLY A 1 288 ? 5.421 11.938 3.756 1.00 97.00 288 GLY A CA 1
ATOM 2130 C C . GLY A 1 288 ? 5.632 12.427 2.315 1.00 97.00 288 GLY A C 1
ATOM 2131 O O . GLY A 1 288 ? 6.750 12.456 1.790 1.00 97.00 288 GLY A O 1
ATOM 2132 N N . GLY A 1 289 ? 4.535 12.806 1.659 1.00 94.38 289 GLY A N 1
ATOM 2133 C CA . GLY A 1 289 ? 4.488 13.284 0.272 1.00 94.38 289 GLY A CA 1
ATOM 2134 C C . GLY A 1 289 ? 5.038 14.689 0.027 1.00 94.38 289 GLY A C 1
ATOM 2135 O O . GLY A 1 289 ? 4.934 15.216 -1.086 1.00 94.38 289 GLY A O 1
ATOM 2136 N N . GLY A 1 290 ? 5.625 15.313 1.045 1.00 93.88 290 GLY A N 1
ATOM 2137 C CA . GLY A 1 290 ? 6.103 16.684 0.991 1.00 93.88 290 GLY A CA 1
ATOM 2138 C C . GLY A 1 290 ? 4.962 17.680 0.812 1.00 93.88 290 GLY A C 1
ATOM 2139 O O . GLY A 1 290 ? 3.823 17.442 1.208 1.00 93.88 290 GLY A O 1
ATOM 2140 N N . ALA A 1 291 ? 5.273 18.797 0.159 1.00 90.56 291 ALA A N 1
ATOM 2141 C CA . ALA A 1 291 ? 4.287 19.816 -0.197 1.00 90.56 291 ALA A CA 1
ATOM 2142 C C . ALA A 1 291 ? 3.344 19.385 -1.340 1.00 90.56 291 ALA A C 1
ATOM 2144 O O . ALA A 1 291 ? 2.368 20.072 -1.621 1.00 90.56 291 ALA A O 1
ATOM 2145 N N . SER A 1 292 ? 3.642 18.275 -2.027 1.00 87.38 292 SER A N 1
ATOM 2146 C CA . SER A 1 292 ? 2.910 17.856 -3.230 1.00 87.38 292 SER A CA 1
ATOM 2147 C C . SER A 1 292 ? 1.629 17.080 -2.926 1.00 87.38 292 SER A C 1
ATOM 2149 O O . SER A 1 292 ? 0.692 17.100 -3.718 1.00 87.38 292 SER A O 1
ATOM 2151 N N . ASN A 1 293 ? 1.594 16.368 -1.797 1.00 92.12 293 ASN A N 1
ATOM 2152 C CA . ASN A 1 293 ? 0.440 15.604 -1.345 1.00 92.12 293 ASN A CA 1
ATOM 2153 C C . ASN A 1 293 ? 0.591 15.223 0.132 1.00 92.12 293 ASN A C 1
ATOM 2155 O O . ASN A 1 293 ? 1.680 15.260 0.699 1.00 92.12 293 ASN A O 1
ATOM 2159 N N . THR A 1 294 ? -0.511 14.795 0.735 1.00 93.94 294 THR A N 1
ATOM 2160 C CA . THR A 1 294 ? -0.571 14.422 2.151 1.00 93.94 294 THR A CA 1
ATOM 2161 C C . THR A 1 294 ? -0.369 12.929 2.404 1.00 93.94 294 THR A C 1
ATOM 2163 O O . THR A 1 294 ? -0.513 12.487 3.544 1.00 93.94 294 THR A O 1
ATOM 2166 N N . LYS A 1 295 ? -0.065 12.120 1.381 1.00 95.56 295 LYS A N 1
ATOM 2167 C CA . LYS A 1 295 ? 0.150 10.686 1.589 1.00 95.56 295 LYS A CA 1
ATOM 2168 C C . LYS A 1 295 ? 1.435 10.425 2.356 1.00 95.56 295 LYS A C 1
ATOM 2170 O O . LYS A 1 295 ? 2.330 11.269 2.413 1.00 95.56 295 LYS A O 1
ATOM 2175 N N . TRP A 1 296 ? 1.536 9.207 2.859 1.00 97.50 296 TRP A N 1
ATOM 2176 C CA . TRP A 1 296 ? 2.782 8.644 3.345 1.00 97.50 296 TRP A CA 1
ATOM 2177 C C . TRP A 1 296 ? 3.129 7.366 2.598 1.00 97.50 296 TRP A C 1
ATOM 2179 O O . TRP A 1 296 ? 2.249 6.690 2.068 1.00 97.50 296 TRP A O 1
ATOM 2189 N N . TYR A 1 297 ? 4.422 7.063 2.559 1.00 97.44 297 TYR A N 1
ATOM 2190 C CA . TYR A 1 297 ? 5.021 6.026 1.730 1.00 97.44 297 TYR A CA 1
ATOM 2191 C C . TYR A 1 297 ? 6.009 5.213 2.560 1.00 97.44 297 TYR A C 1
ATOM 2193 O O . TYR A 1 297 ? 6.774 5.784 3.348 1.00 97.44 297 TYR A O 1
ATOM 2201 N N . LEU A 1 298 ? 6.026 3.902 2.344 1.00 96.88 298 LEU A N 1
ATOM 2202 C CA . LEU A 1 298 ? 7.137 3.051 2.751 1.00 96.88 298 LEU A CA 1
ATOM 2203 C C . LEU A 1 298 ? 8.275 3.146 1.713 1.00 96.88 298 LEU A C 1
ATOM 2205 O O . LEU A 1 298 ? 8.158 3.760 0.652 1.00 96.88 298 LEU A O 1
ATOM 2209 N N . GLY A 1 299 ? 9.430 2.578 2.031 1.00 94.75 299 GLY A N 1
ATOM 2210 C CA . GLY A 1 299 ? 10.577 2.515 1.134 1.00 94.75 299 GLY A CA 1
ATOM 2211 C C . GLY A 1 299 ? 11.020 1.075 0.967 1.00 94.75 299 GLY A C 1
ATOM 2212 O O . GLY A 1 299 ? 11.527 0.483 1.918 1.00 94.75 299 GLY A O 1
ATOM 2213 N N . VAL A 1 300 ? 10.836 0.517 -0.234 1.00 96.00 300 VAL A N 1
ATOM 2214 C CA . VAL A 1 300 ? 11.244 -0.862 -0.547 1.00 96.00 300 VAL A CA 1
ATOM 2215 C C . VAL A 1 300 ? 12.440 -0.869 -1.492 1.00 96.00 300 VAL A C 1
ATOM 2217 O O . VAL A 1 300 ? 13.438 -1.506 -1.176 1.00 96.00 300 VAL A O 1
ATOM 2220 N N . VAL A 1 301 ? 12.392 -0.128 -2.606 1.00 94.94 301 VAL A N 1
ATOM 2221 C CA . VAL A 1 301 ? 13.512 -0.023 -3.566 1.00 94.94 301 VAL A CA 1
ATOM 2222 C C . VAL A 1 301 ? 13.768 1.431 -3.901 1.00 94.94 301 VAL A C 1
ATOM 2224 O O . VAL A 1 301 ? 12.960 2.014 -4.603 1.00 94.94 301 VAL A O 1
ATOM 2227 N N . PHE A 1 302 ? 14.858 2.045 -3.448 1.00 92.25 302 PHE A N 1
ATOM 2228 C CA . PHE A 1 302 ? 15.212 3.429 -3.801 1.00 92.25 302 PHE A CA 1
ATOM 2229 C C . PHE A 1 302 ? 16.647 3.434 -4.341 1.00 92.25 302 PHE A C 1
ATOM 2231 O O . PHE A 1 302 ? 17.595 3.641 -3.588 1.00 92.25 302 PHE A O 1
ATOM 2238 N N . LYS A 1 303 ? 16.792 3.143 -5.640 1.00 85.06 303 LYS A N 1
ATOM 2239 C CA . LYS A 1 303 ? 18.069 2.956 -6.351 1.00 85.06 303 LYS A CA 1
ATOM 2240 C C . LYS A 1 303 ? 18.006 3.619 -7.730 1.00 85.06 303 LYS A C 1
ATOM 2242 O O . LYS A 1 303 ? 18.049 2.959 -8.764 1.00 85.06 303 LYS A O 1
ATOM 2247 N N . MET A 1 304 ? 17.862 4.944 -7.764 1.00 81.12 304 MET A N 1
ATOM 2248 C CA . MET A 1 304 ? 17.599 5.667 -9.021 1.00 81.12 304 MET A CA 1
ATOM 2249 C C . MET A 1 304 ? 18.768 5.622 -10.018 1.00 81.12 304 MET A C 1
ATOM 2251 O O . MET A 1 304 ? 18.529 5.605 -11.223 1.00 81.12 304 MET A O 1
ATOM 2255 N N . VAL A 1 305 ? 20.015 5.600 -9.529 1.00 73.44 305 VAL A N 1
ATOM 2256 C CA . VAL A 1 305 ? 21.228 5.673 -10.371 1.00 73.44 305 VAL A CA 1
ATOM 2257 C C . VAL A 1 305 ? 21.777 4.285 -10.719 1.00 73.44 305 VAL A C 1
ATOM 2259 O O . VAL A 1 305 ? 22.143 4.037 -11.863 1.00 73.44 305 VAL A O 1
ATOM 2262 N N . ALA A 1 306 ? 21.805 3.365 -9.751 1.00 72.38 306 ALA A N 1
ATOM 2263 C CA . ALA A 1 306 ? 22.322 2.003 -9.904 1.00 72.38 306 ALA A CA 1
ATOM 2264 C C . ALA A 1 306 ? 21.269 0.972 -9.471 1.00 72.38 306 ALA A C 1
ATOM 2266 O O . ALA A 1 306 ? 21.499 0.160 -8.574 1.00 72.38 306 ALA A O 1
ATOM 2267 N N . GLY A 1 307 ? 20.079 1.063 -10.072 1.00 69.94 307 GLY A N 1
ATOM 2268 C CA . GLY A 1 307 ? 18.981 0.127 -9.834 1.00 69.94 307 GLY A CA 1
ATOM 2269 C C . GLY A 1 307 ? 19.436 -1.321 -10.029 1.00 69.94 307 GLY A C 1
ATOM 2270 O O . GLY A 1 307 ? 20.081 -1.592 -11.047 1.00 69.94 307 GLY A O 1
ATOM 2271 N N . PRO A 1 308 ? 19.134 -2.245 -9.097 1.00 81.31 308 PRO A N 1
ATOM 2272 C CA . PRO A 1 308 ? 19.423 -3.657 -9.297 1.00 81.31 308 PRO A CA 1
ATOM 2273 C C . PRO A 1 308 ? 18.759 -4.145 -10.586 1.00 81.31 308 PRO A C 1
ATOM 2275 O O . PRO A 1 308 ? 17.567 -3.917 -10.821 1.00 81.31 308 PRO A O 1
ATOM 2278 N N . GLU A 1 309 ? 19.564 -4.783 -11.429 1.00 92.62 309 GLU A N 1
ATOM 2279 C CA . GLU A 1 309 ? 19.098 -5.459 -12.630 1.00 92.62 309 GLU A CA 1
ATOM 2280 C C . GLU A 1 309 ? 18.663 -6.878 -12.265 1.00 92.62 309 GLU A C 1
ATOM 2282 O O . GLU A 1 309 ? 19.365 -7.578 -11.539 1.00 92.62 309 GLU A O 1
ATOM 2287 N N . TYR A 1 310 ? 17.509 -7.285 -12.777 1.00 95.75 310 TYR A N 1
ATOM 2288 C CA . TYR A 1 310 ? 16.919 -8.597 -12.557 1.00 95.75 310 TYR A CA 1
ATOM 2289 C C . TYR A 1 310 ? 16.695 -9.274 -13.898 1.00 95.75 310 TYR A C 1
ATOM 2291 O O . TYR A 1 310 ? 16.182 -8.654 -14.835 1.00 95.75 310 TYR A O 1
ATOM 2299 N N . ALA A 1 311 ? 17.055 -10.550 -13.990 1.00 97.19 311 ALA A N 1
ATOM 2300 C CA . ALA A 1 311 ? 16.686 -11.393 -15.113 1.00 97.19 311 ALA A CA 1
A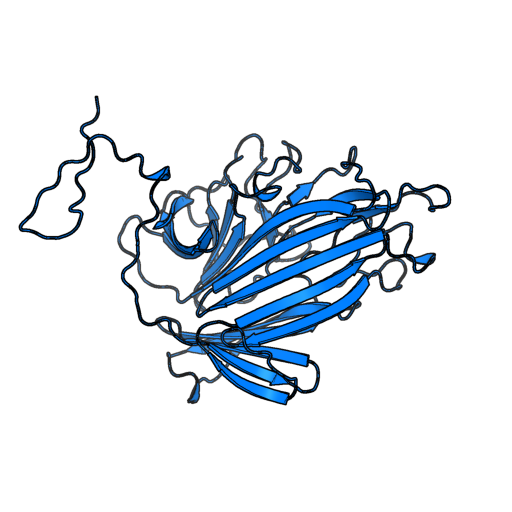TOM 2301 C C . ALA A 1 311 ? 15.191 -11.749 -15.072 1.00 97.19 311 ALA A C 1
ATOM 2303 O O . ALA A 1 311 ? 14.511 -11.604 -14.054 1.00 97.19 311 ALA A O 1
ATOM 2304 N N . ALA A 1 312 ? 14.675 -12.265 -16.190 1.00 97.31 312 ALA A N 1
ATOM 2305 C CA . ALA A 1 312 ? 13.304 -12.758 -16.257 1.00 97.31 312 ALA A CA 1
ATOM 2306 C C . ALA A 1 312 ? 13.058 -13.838 -15.187 1.00 97.31 312 ALA A C 1
ATOM 2308 O O . ALA A 1 312 ? 13.828 -14.790 -15.061 1.00 97.31 312 ALA A O 1
ATOM 2309 N N . GLY A 1 313 ? 11.967 -13.701 -14.436 1.00 96.56 313 GLY A N 1
ATOM 2310 C CA . GLY A 1 313 ? 11.595 -14.592 -13.338 1.00 96.56 313 GLY A CA 1
ATOM 2311 C C . GLY A 1 313 ? 12.187 -14.216 -11.977 1.00 96.56 313 GLY A C 1
ATOM 2312 O O . GLY A 1 313 ? 11.663 -14.679 -10.961 1.00 96.56 313 GLY A O 1
ATOM 2313 N N . GLU A 1 314 ? 13.212 -13.362 -11.935 1.00 97.88 314 GLU A N 1
ATOM 2314 C CA . GLU A 1 314 ? 13.761 -12.824 -10.691 1.00 97.88 314 GLU A CA 1
ATOM 2315 C C . GLU A 1 314 ? 12.953 -11.618 -10.197 1.00 97.88 314 GLU A C 1
ATOM 2317 O O . GLU A 1 314 ? 12.110 -11.060 -10.906 1.00 97.88 314 GLU A O 1
ATOM 2322 N N . GLY A 1 315 ? 13.197 -11.211 -8.954 1.00 96.44 315 GLY A N 1
ATOM 2323 C CA . GLY A 1 315 ? 12.506 -10.083 -8.356 1.00 96.44 315 GLY A CA 1
ATOM 2324 C C . GLY A 1 315 ? 12.724 -9.981 -6.856 1.00 96.44 315 GLY A C 1
ATOM 2325 O O . GLY A 1 315 ? 13.720 -10.470 -6.320 1.00 96.44 315 GLY A O 1
ATOM 2326 N N . TYR A 1 316 ? 11.784 -9.344 -6.170 1.00 97.38 316 TYR A N 1
ATOM 2327 C CA . TYR A 1 316 ? 11.835 -9.148 -4.726 1.00 97.38 316 TYR A CA 1
ATOM 2328 C C . TYR A 1 316 ? 10.447 -9.266 -4.103 1.00 97.38 316 TYR A C 1
ATOM 2330 O O . TYR A 1 316 ? 9.414 -9.231 -4.770 1.00 97.38 316 TYR A O 1
ATOM 2338 N N . ARG A 1 317 ? 10.441 -9.432 -2.782 1.00 97.06 317 ARG A N 1
ATOM 2339 C CA . ARG A 1 317 ? 9.232 -9.562 -1.973 1.00 97.06 317 ARG A CA 1
ATOM 2340 C C . ARG A 1 317 ? 9.312 -8.655 -0.767 1.00 97.06 317 ARG A C 1
ATOM 2342 O O . ARG A 1 317 ? 10.407 -8.382 -0.273 1.00 97.06 317 ARG A O 1
ATOM 2349 N N . TYR A 1 318 ? 8.160 -8.252 -0.265 1.00 96.75 318 TYR A N 1
ATOM 2350 C CA . TYR A 1 318 ? 8.045 -7.597 1.028 1.00 96.75 318 TYR A CA 1
ATOM 2351 C C . TYR A 1 318 ? 6.701 -7.937 1.672 1.00 96.75 318 TYR A C 1
ATOM 2353 O O . TYR A 1 318 ? 5.776 -8.412 1.011 1.00 96.75 318 TYR A O 1
ATOM 2361 N N . ARG A 1 319 ? 6.619 -7.691 2.977 1.00 96.44 319 ARG A N 1
ATOM 2362 C CA . ARG A 1 319 ? 5.404 -7.805 3.779 1.00 96.44 319 ARG A CA 1
ATOM 2363 C C . ARG A 1 319 ? 5.160 -6.497 4.490 1.00 96.44 319 ARG A C 1
ATOM 2365 O O . ARG A 1 319 ? 6.105 -5.866 4.958 1.00 96.44 319 ARG A O 1
ATOM 2372 N N . GLY A 1 320 ? 3.906 -6.106 4.571 1.00 96.44 320 GLY A N 1
ATOM 2373 C CA . GLY A 1 320 ? 3.489 -4.909 5.275 1.00 96.44 320 GLY A CA 1
ATOM 2374 C C . GLY A 1 320 ? 2.000 -4.950 5.536 1.00 96.44 320 GLY A C 1
ATOM 2375 O O . GLY A 1 320 ? 1.356 -5.981 5.346 1.00 96.44 320 GLY A O 1
ATOM 2376 N N . GLY A 1 321 ? 1.435 -3.819 5.916 1.00 97.00 321 GLY A N 1
ATOM 2377 C CA . GLY A 1 321 ? -0.003 -3.727 6.022 1.00 97.00 321 GLY A CA 1
ATOM 2378 C C . GLY A 1 321 ? -0.497 -2.403 6.549 1.00 97.00 321 GLY A C 1
ATOM 2379 O O . GLY A 1 321 ? 0.249 -1.430 6.678 1.00 97.00 321 GLY A O 1
ATOM 2380 N N . TYR A 1 322 ? -1.782 -2.422 6.863 1.00 97.50 322 TYR A N 1
ATOM 2381 C CA . TYR A 1 322 ? -2.529 -1.322 7.429 1.00 97.50 322 TYR A CA 1
ATOM 2382 C C . TYR A 1 322 ? -3.221 -1.772 8.705 1.00 97.50 322 TYR A C 1
ATOM 2384 O O . TYR A 1 322 ? -3.651 -2.921 8.833 1.00 97.50 322 TYR A O 1
ATOM 2392 N N . SER A 1 323 ? -3.354 -0.838 9.632 1.00 95.69 323 SER A N 1
ATOM 2393 C CA . SER A 1 323 ? -4.059 -1.039 10.890 1.00 95.69 323 SER A CA 1
ATOM 2394 C C . SER A 1 323 ? -5.077 0.077 11.050 1.00 95.69 323 SER A C 1
ATOM 2396 O O . SER A 1 323 ? -4.774 1.230 10.758 1.00 95.69 323 SER A O 1
ATOM 2398 N N . PHE A 1 324 ? -6.264 -0.247 11.536 1.00 95.06 324 PHE A N 1
ATOM 2399 C CA . PHE A 1 324 ? -7.334 0.704 11.800 1.00 95.06 324 PHE A CA 1
ATOM 2400 C C . PHE A 1 324 ? -7.915 0.394 13.165 1.00 95.06 324 PHE A C 1
ATOM 2402 O O . PHE A 1 324 ? -8.129 -0.770 13.503 1.00 95.06 324 PHE A O 1
ATOM 2409 N N . GLY A 1 325 ? -8.187 1.419 13.952 1.00 92.75 325 GLY A N 1
ATOM 2410 C CA . GLY A 1 325 ? -8.758 1.195 15.264 1.00 92.75 325 GLY A CA 1
ATOM 2411 C C . GLY A 1 325 ? -9.094 2.486 15.962 1.00 92.75 325 GLY A C 1
ATOM 2412 O O . GLY A 1 325 ? -8.603 3.555 15.611 1.00 92.75 325 GLY A O 1
ATOM 2413 N N . SER A 1 326 ? -9.928 2.359 16.979 1.00 90.00 326 SER A N 1
ATOM 2414 C CA . SER A 1 326 ? -10.359 3.497 17.764 1.00 90.00 326 SER A CA 1
ATOM 2415 C C . SER A 1 326 ? -9.201 4.114 18.526 1.00 90.00 326 SER A C 1
ATOM 2417 O O . SER A 1 326 ? -8.313 3.411 19.009 1.00 90.00 326 SER A O 1
ATOM 2419 N N . ALA A 1 327 ? -9.232 5.437 18.669 1.00 81.19 327 ALA A N 1
ATOM 2420 C CA . ALA A 1 327 ? -8.333 6.133 19.576 1.00 81.19 327 ALA A CA 1
ATOM 2421 C C . ALA A 1 327 ? -8.759 5.792 21.008 1.00 81.19 327 ALA A C 1
ATOM 2423 O O . ALA A 1 327 ? -9.692 6.383 21.548 1.00 81.19 327 ALA A O 1
ATOM 2424 N N . ILE A 1 328 ? -8.102 4.800 21.602 1.00 80.44 328 ILE A N 1
ATOM 2425 C CA . ILE A 1 328 ? -8.357 4.369 22.976 1.00 80.44 328 ILE A CA 1
ATOM 2426 C C . ILE A 1 328 ? -7.333 4.979 23.928 1.00 80.44 328 ILE A C 1
ATOM 2428 O O . ILE A 1 328 ? -6.170 5.171 23.579 1.00 80.44 328 ILE A O 1
ATOM 2432 N N . THR A 1 329 ? -7.759 5.258 25.158 1.00 81.81 329 THR A N 1
ATOM 2433 C CA . THR A 1 329 ? -6.833 5.633 26.227 1.00 81.81 329 THR A CA 1
ATOM 2434 C C . THR A 1 329 ? -6.025 4.409 26.630 1.00 81.81 329 THR A C 1
ATOM 2436 O O . THR A 1 329 ? -6.583 3.422 27.111 1.00 81.81 329 THR A O 1
ATOM 2439 N N . LEU A 1 330 ? -4.710 4.481 26.453 1.00 85.19 330 LEU A N 1
ATOM 2440 C CA . LEU A 1 330 ? -3.787 3.432 26.864 1.00 85.19 330 LEU A CA 1
ATOM 2441 C C . LEU A 1 330 ? -3.168 3.743 28.236 1.00 85.19 330 LEU A C 1
ATOM 2443 O O . LEU A 1 330 ? -3.159 4.902 28.662 1.00 85.19 330 LEU A O 1
ATOM 2447 N N . PRO A 1 331 ? -2.656 2.725 28.954 1.00 84.56 331 PRO A N 1
ATOM 2448 C CA . PRO A 1 331 ? -1.897 2.948 30.178 1.00 84.56 331 PRO A CA 1
ATOM 2449 C C . PRO A 1 331 ? -0.683 3.855 29.943 1.00 84.56 331 PRO A C 1
ATOM 2451 O O . PRO A 1 331 ? -0.135 3.913 28.842 1.00 84.56 331 PRO A O 1
ATOM 2454 N N . ALA A 1 332 ? -0.222 4.530 30.998 1.00 84.38 332 ALA A N 1
ATOM 2455 C CA . ALA A 1 332 ? 0.961 5.383 30.924 1.00 84.38 332 ALA A CA 1
ATOM 2456 C C . ALA A 1 332 ? 2.172 4.622 30.345 1.00 84.38 332 ALA A C 1
ATOM 2458 O O . ALA A 1 332 ? 2.456 3.496 30.753 1.00 84.38 332 ALA A O 1
ATOM 2459 N N . GLY A 1 333 ? 2.879 5.251 29.403 1.00 83.88 333 GLY A N 1
ATOM 2460 C CA . GLY A 1 333 ? 4.019 4.663 28.687 1.00 83.88 333 GLY A CA 1
ATOM 2461 C C . GLY A 1 333 ? 3.668 4.030 27.336 1.00 83.88 333 GLY A C 1
ATOM 2462 O O . GLY A 1 333 ? 4.561 3.865 26.506 1.00 83.88 333 GLY A O 1
ATOM 2463 N N . PHE A 1 334 ? 2.388 3.756 27.077 1.00 88.69 334 PHE A N 1
ATOM 2464 C CA . PHE A 1 334 ? 1.893 3.271 25.790 1.00 88.69 334 PHE A CA 1
ATOM 2465 C C . PHE A 1 334 ? 1.253 4.402 24.986 1.00 88.69 334 PHE A C 1
ATOM 2467 O O . PHE A 1 334 ? 0.541 5.241 25.534 1.00 88.69 334 PHE A O 1
ATOM 2474 N N . ASP A 1 335 ? 1.502 4.403 23.681 1.00 89.56 335 ASP A N 1
ATOM 2475 C CA . ASP A 1 335 ? 1.029 5.432 22.756 1.00 89.56 335 ASP A CA 1
ATOM 2476 C C . ASP A 1 335 ? -0.063 4.915 21.815 1.00 89.56 335 ASP A C 1
ATOM 2478 O O . ASP A 1 335 ? -1.120 5.527 21.691 1.00 89.56 335 ASP A O 1
ATOM 2482 N N . SER A 1 336 ? 0.187 3.774 21.172 1.00 90.81 336 SER A N 1
ATOM 2483 C CA . SER A 1 336 ? -0.696 3.208 20.150 1.00 90.81 336 SER A CA 1
ATOM 2484 C C . SER A 1 336 ? -0.779 1.704 20.250 1.00 90.81 336 SER A C 1
ATOM 2486 O O . SER A 1 336 ? 0.162 1.044 20.686 1.00 90.81 336 SER A O 1
ATOM 2488 N N . VAL A 1 337 ? -1.869 1.155 19.726 1.00 89.75 337 VAL A N 1
ATOM 2489 C CA . VAL A 1 337 ? -2.038 -0.281 19.514 1.00 89.75 337 VAL A CA 1
ATOM 2490 C C . VAL A 1 337 ? -2.294 -0.517 18.033 1.00 89.75 337 VAL A C 1
ATOM 2492 O O . VAL A 1 337 ? -3.202 0.069 17.452 1.00 89.75 337 VAL A O 1
ATOM 2495 N N . MET A 1 338 ? -1.477 -1.355 17.407 1.00 90.25 338 MET A N 1
ATOM 2496 C CA . MET A 1 338 ? -1.562 -1.694 15.992 1.00 90.25 338 MET A CA 1
ATOM 2497 C C . MET A 1 338 ? -1.525 -3.209 15.811 1.00 90.25 338 MET A C 1
ATOM 2499 O O . MET A 1 338 ? -0.499 -3.827 16.111 1.00 90.25 338 MET A O 1
ATOM 2503 N N . PRO A 1 339 ? -2.597 -3.839 15.308 1.00 89.50 339 PRO A N 1
ATOM 2504 C CA . PRO A 1 339 ? -2.478 -5.187 14.778 1.00 89.50 339 PRO A CA 1
ATOM 2505 C C . PRO A 1 339 ? -1.555 -5.168 13.556 1.00 89.50 339 PRO A C 1
ATOM 2507 O O . PRO A 1 339 ? -1.658 -4.304 12.684 1.00 89.50 339 PRO A O 1
ATOM 2510 N N . THR A 1 340 ? -0.628 -6.112 13.527 1.00 88.06 340 THR A N 1
ATOM 2511 C CA . THR A 1 340 ? 0.420 -6.274 12.511 1.00 88.06 340 THR A CA 1
ATOM 2512 C C . THR A 1 340 ? 0.552 -7.758 12.186 1.00 88.06 340 THR A C 1
ATOM 2514 O O . THR A 1 340 ? -0.012 -8.580 12.904 1.00 88.06 340 THR A O 1
ATOM 2517 N N . GLN A 1 341 ? 1.296 -8.135 11.145 1.00 83.69 341 GLN A N 1
ATOM 2518 C CA . GLN A 1 341 ? 1.581 -9.545 10.867 1.00 83.69 341 GLN A CA 1
ATOM 2519 C C . GLN A 1 341 ? 3.083 -9.810 10.795 1.00 83.69 341 GLN A C 1
ATOM 2521 O O . GLN A 1 341 ? 3.802 -9.134 10.061 1.00 83.69 341 GLN A O 1
ATOM 2526 N N . ARG A 1 342 ? 3.543 -10.844 11.504 1.00 75.31 342 ARG A N 1
ATOM 2527 C CA . ARG A 1 342 ? 4.908 -11.379 11.402 1.00 75.31 342 ARG A CA 1
ATOM 2528 C C . ARG A 1 342 ? 4.854 -12.887 11.206 1.00 75.31 342 ARG A C 1
ATOM 2530 O O . ARG A 1 342 ? 4.126 -13.581 11.907 1.00 75.31 342 ARG A O 1
ATOM 2537 N N . ALA A 1 343 ? 5.603 -13.399 10.228 1.00 69.56 343 ALA A N 1
ATOM 2538 C CA . ALA A 1 343 ? 5.681 -14.837 9.928 1.00 69.56 343 ALA A CA 1
ATOM 2539 C C . ALA A 1 343 ? 4.306 -15.552 9.896 1.00 69.56 343 ALA A C 1
ATOM 2541 O O . ALA A 1 343 ? 4.131 -16.615 10.488 1.00 69.56 343 ALA A O 1
ATOM 2542 N N . SER A 1 344 ? 3.328 -14.947 9.214 1.00 64.06 344 SER A N 1
ATOM 2543 C CA . SER A 1 344 ? 1.944 -15.433 9.078 1.00 64.06 344 SER A CA 1
ATOM 2544 C C . SER A 1 344 ? 1.064 -15.376 10.338 1.00 64.06 344 SER A C 1
ATOM 2546 O O . SER A 1 344 ? -0.102 -15.752 10.254 1.00 64.06 344 SER A O 1
ATOM 2548 N N . HIS A 1 345 ? 1.555 -14.849 11.462 1.00 68.75 345 HIS A N 1
ATOM 2549 C CA . HIS A 1 345 ? 0.778 -14.650 12.688 1.00 68.75 345 HIS A CA 1
ATOM 2550 C C . HIS A 1 345 ? 0.415 -13.178 12.853 1.00 68.75 345 HIS A C 1
ATOM 2552 O O . HIS A 1 345 ? 1.269 -12.305 12.679 1.00 68.75 345 HIS A O 1
ATOM 2558 N N . THR A 1 346 ? -0.844 -12.900 13.188 1.00 77.38 346 THR A N 1
ATOM 2559 C CA . THR A 1 346 ? -1.250 -11.563 13.625 1.00 77.38 346 THR A CA 1
ATOM 2560 C C . THR A 1 346 ? -0.644 -11.309 15.002 1.00 77.38 346 THR A C 1
ATOM 2562 O O . THR A 1 346 ? -0.891 -12.070 15.932 1.00 77.38 346 THR A O 1
ATOM 2565 N N . THR A 1 347 ? 0.156 -10.256 15.118 1.00 80.94 347 THR A N 1
ATOM 2566 C CA . THR A 1 347 ? 0.792 -9.802 16.357 1.00 80.94 347 THR A CA 1
ATOM 2567 C C . THR A 1 347 ? 0.191 -8.474 16.776 1.00 80.94 347 THR A C 1
ATOM 2569 O O . THR A 1 347 ? 0.003 -7.574 15.944 1.00 80.94 347 THR A O 1
ATOM 2572 N N . GLN A 1 348 ? -0.066 -8.319 18.071 1.00 85.50 348 GLN A N 1
ATOM 2573 C CA . GLN A 1 348 ? -0.500 -7.041 18.613 1.00 85.50 348 GLN A CA 1
ATOM 2574 C C . GLN A 1 348 ? 0.745 -6.210 18.917 1.00 85.50 348 GLN A C 1
ATOM 2576 O O . GLN A 1 348 ? 1.504 -6.528 19.828 1.00 85.50 348 GLN A O 1
ATOM 2581 N N . THR A 1 349 ? 0.979 -5.150 18.144 1.00 88.06 349 THR A N 1
ATOM 2582 C CA . THR A 1 349 ? 2.106 -4.248 18.389 1.00 88.06 349 THR A CA 1
ATOM 2583 C C . THR A 1 349 ? 1.658 -3.025 19.167 1.00 88.06 349 THR A C 1
ATOM 2585 O O . THR A 1 349 ? 0.717 -2.334 18.786 1.00 88.06 349 THR A O 1
ATOM 2588 N N . TYR A 1 350 ? 2.367 -2.745 20.247 1.00 89.44 350 TYR A N 1
ATOM 2589 C CA . TYR A 1 350 ? 2.203 -1.577 21.086 1.00 89.44 350 TYR A CA 1
ATOM 2590 C C . TYR A 1 350 ? 3.317 -0.584 20.767 1.00 89.44 350 TYR A C 1
ATOM 2592 O O . TYR A 1 350 ? 4.494 -0.902 20.940 1.00 89.44 350 TYR A O 1
ATOM 2600 N N . ALA A 1 351 ? 2.958 0.610 20.298 1.00 89.94 351 ALA A N 1
ATOM 2601 C CA . ALA A 1 351 ? 3.897 1.722 20.238 1.00 89.94 351 ALA A CA 1
ATOM 2602 C C . ALA A 1 351 ? 4.065 2.309 21.639 1.00 89.94 351 ALA A C 1
ATOM 2604 O O . ALA A 1 351 ? 3.085 2.464 22.373 1.00 89.94 351 ALA A O 1
ATOM 2605 N N . LEU A 1 352 ? 5.299 2.642 21.993 1.00 88.75 352 LEU A N 1
ATOM 2606 C CA . LEU A 1 352 ? 5.632 3.303 23.245 1.00 88.75 352 LEU A CA 1
ATOM 2607 C C . LEU A 1 352 ? 5.747 4.812 23.027 1.00 88.75 352 LEU A C 1
ATOM 2609 O O . LEU A 1 352 ? 5.929 5.292 21.906 1.00 88.75 352 LEU A O 1
ATOM 2613 N N . ALA A 1 353 ? 5.649 5.566 24.120 1.00 82.88 353 ALA A N 1
ATOM 2614 C CA . ALA A 1 353 ? 5.676 7.029 24.084 1.00 82.88 353 ALA A CA 1
ATOM 2615 C C . ALA A 1 353 ? 6.973 7.620 23.493 1.00 82.88 353 ALA A C 1
ATOM 2617 O O . ALA A 1 353 ? 6.967 8.769 23.057 1.00 82.88 353 ALA A O 1
ATOM 2618 N N . ASP A 1 354 ? 8.063 6.848 23.471 1.00 82.62 354 ASP A N 1
ATOM 2619 C CA . ASP A 1 354 ? 9.370 7.238 22.933 1.00 82.62 354 ASP A CA 1
ATOM 2620 C C . ASP A 1 354 ? 9.571 6.880 21.442 1.00 82.62 354 ASP A C 1
ATOM 2622 O O . ASP A 1 354 ? 10.664 7.056 20.902 1.00 82.62 354 ASP A O 1
ATOM 2626 N N . GLY A 1 355 ? 8.537 6.361 20.765 1.00 85.00 355 GLY A N 1
ATOM 2627 C CA . GLY A 1 355 ? 8.606 5.921 19.366 1.00 85.00 355 GLY A CA 1
ATOM 2628 C C . GLY A 1 355 ? 9.209 4.526 19.160 1.00 85.00 355 GLY A C 1
ATOM 2629 O O . GLY A 1 355 ? 9.323 4.069 18.018 1.00 85.00 355 GLY A O 1
ATOM 2630 N N . SER A 1 356 ? 9.571 3.824 20.236 1.00 87.50 356 SER A N 1
ATOM 2631 C CA . SER A 1 356 ? 9.862 2.391 20.186 1.00 87.50 356 SER A CA 1
ATOM 2632 C C . SER A 1 356 ? 8.568 1.562 20.199 1.00 87.50 356 SER A C 1
ATOM 2634 O O . SER A 1 356 ? 7.455 2.096 20.215 1.00 87.50 356 SER A O 1
ATOM 2636 N N . SER A 1 357 ? 8.685 0.236 20.123 1.00 88.81 357 SER A N 1
ATOM 2637 C CA . SER A 1 357 ? 7.521 -0.650 20.087 1.00 88.81 357 SER A CA 1
ATOM 2638 C C . SER A 1 357 ? 7.819 -2.032 20.642 1.00 88.81 357 SER A C 1
ATOM 2640 O O . SER A 1 357 ? 8.920 -2.544 20.440 1.00 88.81 357 SER A O 1
ATOM 2642 N N . VAL A 1 358 ? 6.804 -2.673 21.221 1.00 86.62 358 VAL A N 1
ATOM 2643 C CA . VAL A 1 358 ? 6.830 -4.088 21.609 1.00 86.62 358 VAL A CA 1
ATOM 2644 C C . VAL A 1 358 ? 5.698 -4.837 20.908 1.00 86.62 358 VAL A C 1
ATOM 2646 O O . VAL A 1 358 ? 4.590 -4.318 20.791 1.00 86.62 358 VAL A O 1
ATOM 2649 N N . SER A 1 359 ? 5.969 -6.041 20.412 1.00 83.12 359 SER A N 1
ATOM 2650 C CA . SER A 1 359 ? 4.966 -6.909 19.787 1.00 83.12 359 SER A CA 1
ATOM 2651 C C . SER A 1 359 ? 4.731 -8.113 20.687 1.00 83.12 359 SER A C 1
ATOM 2653 O O . SER A 1 359 ? 5.703 -8.694 21.168 1.00 83.12 359 SER A O 1
ATOM 2655 N N . ILE A 1 360 ? 3.465 -8.463 20.909 1.00 72.50 360 ILE A N 1
ATOM 2656 C CA . ILE A 1 360 ? 3.049 -9.630 21.698 1.00 72.50 360 ILE A CA 1
ATOM 2657 C C . ILE A 1 360 ? 2.411 -10.659 20.774 1.00 72.50 360 ILE A C 1
ATOM 2659 O O . ILE A 1 360 ? 1.604 -10.244 19.897 1.00 72.50 360 ILE A O 1
#

Radius of gyration: 21.04 Å; chains: 1; bounding box: 52×45×70 Å